Protein AF-V5RHJ4-F1 (afdb_monomer)

Organism: NCBI:txid1276258

pLDDT: mean 74.11, std 14.22, range [41.06, 95.06]

Structure (mmCIF, N/CA/C/O backbone):
data_AF-V5RHJ4-F1
#
_entry.id   AF-V5RHJ4-F1
#
loop_
_atom_site.group_PDB
_atom_site.id
_atom_site.type_symbol
_atom_site.label_atom_id
_atom_site.label_alt_id
_atom_site.label_comp_id
_atom_site.label_asym_id
_atom_site.label_entity_id
_atom_site.label_seq_id
_atom_site.pdbx_PDB_ins_code
_atom_site.Cartn_x
_atom_site.Cartn_y
_atom_site.Cartn_z
_atom_site.occupancy
_atom_site.B_iso_or_equiv
_atom_site.auth_seq_id
_atom_site.auth_comp_id
_atom_site.auth_asym_id
_atom_site.auth_atom_id
_atom_site.pdbx_PDB_model_num
ATOM 1 N N . MET A 1 1 ? 16.421 36.960 1.476 1.00 42.28 1 MET A N 1
ATOM 2 C CA . MET A 1 1 ? 15.163 36.318 1.037 1.00 42.28 1 MET A CA 1
ATOM 3 C C . MET A 1 1 ? 15.357 34.844 1.332 1.00 42.28 1 MET A C 1
ATOM 5 O O . MET A 1 1 ? 16.039 34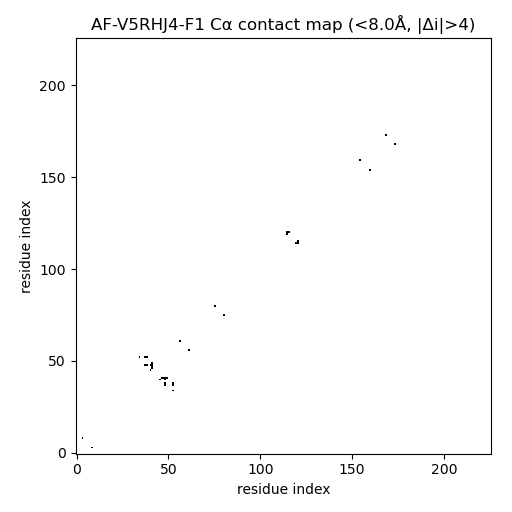.163 0.577 1.00 42.28 1 MET A O 1
ATOM 9 N N . ASP A 1 2 ? 14.941 34.419 2.523 1.00 46.50 2 ASP A N 1
ATOM 10 C CA . ASP A 1 2 ? 15.428 33.175 3.124 1.00 46.50 2 ASP A CA 1
ATOM 11 C C . ASP A 1 2 ? 14.793 31.948 2.467 1.00 46.50 2 ASP A C 1
ATOM 13 O O . ASP A 1 2 ? 13.572 31.773 2.456 1.00 46.50 2 ASP A O 1
ATOM 17 N N . MET A 1 3 ? 15.640 31.086 1.897 1.00 56.06 3 MET A N 1
ATOM 18 C CA . MET A 1 3 ? 15.247 29.771 1.396 1.00 56.06 3 MET A CA 1
ATOM 19 C C . MET A 1 3 ? 14.988 28.843 2.585 1.00 56.06 3 MET A C 1
ATOM 21 O O . MET A 1 3 ? 15.868 28.111 3.029 1.00 56.06 3 MET A O 1
ATOM 25 N N . ILE A 1 4 ? 13.757 28.860 3.094 1.00 60.47 4 ILE A N 1
ATOM 26 C CA . ILE A 1 4 ? 13.290 27.875 4.075 1.00 60.47 4 ILE A CA 1
ATOM 27 C C . ILE A 1 4 ? 13.389 26.483 3.435 1.00 60.47 4 ILE A C 1
ATOM 29 O O . ILE A 1 4 ? 12.747 26.205 2.413 1.00 60.47 4 ILE A O 1
ATOM 33 N N . SER A 1 5 ? 14.202 25.610 4.036 1.00 70.12 5 SER A N 1
ATOM 34 C CA . SER A 1 5 ? 14.388 24.226 3.596 1.00 70.12 5 SER A CA 1
ATOM 35 C C . SER A 1 5 ? 13.051 23.477 3.616 1.00 70.12 5 SER A C 1
ATOM 37 O O . SER A 1 5 ? 12.225 23.672 4.509 1.00 70.12 5 SER A O 1
ATOM 39 N N . ARG A 1 6 ? 12.823 22.578 2.647 1.00 62.62 6 ARG A N 1
ATOM 40 C CA . ARG A 1 6 ? 11.584 21.772 2.547 1.00 62.62 6 ARG A CA 1
ATOM 41 C C . ARG A 1 6 ? 11.245 21.049 3.859 1.00 62.62 6 ARG A C 1
ATOM 43 O O . ARG A 1 6 ? 10.074 20.879 4.179 1.00 62.62 6 ARG A O 1
ATOM 50 N N . MET A 1 7 ? 12.267 20.670 4.627 1.00 67.69 7 MET A N 1
ATOM 51 C CA . MET A 1 7 ? 12.118 20.022 5.930 1.00 67.69 7 MET A CA 1
ATOM 52 C C . MET A 1 7 ? 11.510 20.953 6.988 1.00 67.69 7 MET A C 1
ATOM 54 O O . MET A 1 7 ? 10.656 20.539 7.764 1.00 67.69 7 MET A O 1
ATOM 58 N N . GLU A 1 8 ? 11.915 22.218 6.995 1.00 70.00 8 GLU A N 1
ATOM 59 C CA . GLU A 1 8 ? 11.470 23.215 7.967 1.00 70.00 8 GLU A CA 1
ATOM 60 C C . GLU A 1 8 ? 10.042 23.689 7.669 1.00 70.00 8 GLU A C 1
ATOM 62 O O . GLU A 1 8 ? 9.224 23.806 8.580 1.00 70.00 8 GLU A O 1
ATOM 67 N N . ARG A 1 9 ? 9.689 23.808 6.381 1.00 68.12 9 ARG A N 1
ATOM 68 C C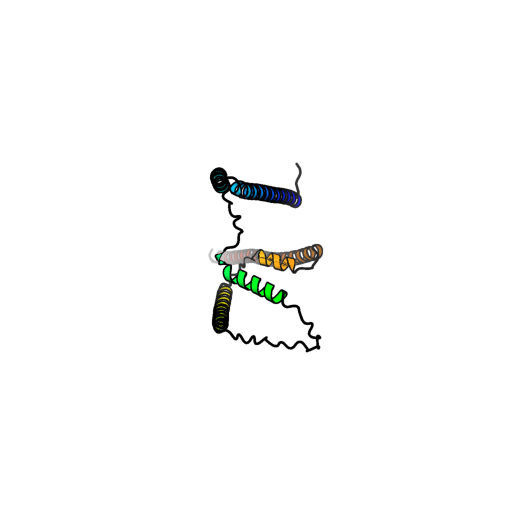A . ARG A 1 9 ? 8.304 24.044 5.944 1.00 68.12 9 ARG A CA 1
ATOM 69 C C . ARG A 1 9 ? 7.372 22.894 6.342 1.00 68.12 9 ARG A C 1
ATOM 71 O O . ARG A 1 9 ? 6.286 23.136 6.856 1.00 68.12 9 ARG A O 1
ATOM 78 N N . ASN A 1 10 ? 7.802 21.645 6.154 1.00 71.62 10 ASN A N 1
ATOM 79 C CA . ASN A 1 10 ? 6.995 20.484 6.537 1.00 71.62 10 ASN A CA 1
ATOM 80 C C . ASN A 1 10 ? 6.854 20.356 8.058 1.00 71.62 10 ASN A C 1
ATOM 82 O O . ASN A 1 10 ? 5.782 19.999 8.538 1.00 71.62 10 ASN A O 1
ATOM 86 N N . LYS A 1 11 ? 7.899 20.692 8.823 1.00 81.31 11 LYS A N 1
ATOM 87 C CA . LYS A 1 11 ? 7.836 20.731 10.288 1.00 81.31 11 LYS A CA 1
ATOM 88 C C . LYS A 1 11 ? 6.799 21.747 10.779 1.00 81.31 11 LYS A C 1
ATOM 90 O O . LYS A 1 11 ? 5.967 21.399 11.605 1.00 81.31 11 LYS A O 1
ATOM 95 N N . GLN A 1 12 ? 6.787 22.955 10.210 1.00 77.31 12 GLN A N 1
ATOM 96 C CA . GLN A 1 12 ? 5.790 23.980 10.544 1.00 77.31 12 GLN A CA 1
ATOM 97 C C . GLN A 1 12 ? 4.356 23.521 10.244 1.00 77.31 12 GLN A C 1
ATOM 99 O O . GLN A 1 12 ? 3.464 23.753 11.056 1.00 77.31 12 GLN A O 1
ATOM 104 N N . ILE A 1 13 ? 4.139 22.827 9.122 1.00 77.00 13 ILE A N 1
ATOM 105 C CA . ILE A 1 13 ? 2.825 22.268 8.769 1.00 77.00 13 ILE A CA 1
ATOM 106 C C . ILE A 1 13 ? 2.412 21.176 9.766 1.00 77.00 13 ILE A C 1
ATOM 108 O O . ILE A 1 13 ? 1.286 21.190 10.253 1.00 77.00 13 ILE A O 1
ATOM 112 N N . HIS A 1 14 ? 3.313 20.259 10.128 1.00 75.50 14 HIS A N 1
ATOM 113 C CA . HIS A 1 14 ? 3.021 19.231 11.132 1.00 75.50 14 HIS A CA 1
ATOM 114 C C . HIS A 1 14 ? 2.703 19.826 12.507 1.00 75.50 14 HIS A C 1
ATOM 116 O O . HIS A 1 14 ? 1.764 19.378 13.163 1.00 75.50 14 HIS A O 1
ATOM 122 N N . ASP A 1 15 ? 3.432 20.859 12.926 1.00 82.56 15 ASP A N 1
ATOM 123 C CA . ASP A 1 15 ? 3.177 21.544 14.193 1.00 82.56 15 ASP A CA 1
ATOM 124 C C . ASP A 1 15 ? 1.826 22.281 14.179 1.00 82.56 15 ASP A C 1
ATOM 126 O O . ASP A 1 15 ? 1.128 22.300 15.193 1.00 82.56 15 ASP A O 1
ATOM 130 N N . GLN A 1 16 ? 1.421 22.852 13.038 1.00 82.31 16 GLN A N 1
ATOM 131 C CA . GLN A 1 16 ? 0.095 23.458 12.862 1.00 82.31 16 GLN A CA 1
ATOM 132 C C . GLN A 1 16 ? -1.023 22.410 12.927 1.00 82.31 16 GLN A C 1
ATOM 134 O O . GLN A 1 16 ? -1.968 22.585 13.693 1.00 82.31 16 GLN A O 1
ATOM 139 N N . VAL A 1 17 ? -0.877 21.293 12.211 1.00 77.81 17 VAL A N 1
ATOM 140 C CA . VAL A 1 17 ? -1.855 20.192 12.214 1.00 77.81 17 VAL A CA 1
ATOM 141 C C . VAL A 1 17 ? -1.991 19.577 13.608 1.00 77.81 17 VAL A C 1
ATOM 143 O O . VAL A 1 17 ? -3.100 19.344 14.077 1.00 77.81 17 VAL A O 1
ATOM 146 N N . ASN A 1 18 ? -0.884 19.362 14.322 1.00 75.94 18 ASN A N 1
ATOM 147 C CA . ASN A 1 18 ? -0.925 18.822 15.682 1.00 75.94 18 ASN A CA 1
ATOM 148 C C . ASN A 1 18 ? -1.632 19.770 16.661 1.00 75.94 18 ASN A C 1
ATOM 150 O O . ASN A 1 18 ? -2.379 19.311 17.526 1.00 75.94 18 ASN A O 1
ATOM 154 N N . LYS A 1 19 ? -1.433 21.088 16.518 1.00 86.69 19 LYS A N 1
ATOM 155 C CA . LYS A 1 19 ? -2.164 22.093 17.304 1.00 86.69 19 LYS A CA 1
ATOM 156 C C . LYS A 1 19 ? -3.657 22.080 16.989 1.00 86.69 19 LYS A C 1
ATOM 158 O O . LYS A 1 19 ? -4.461 22.156 17.912 1.00 86.69 19 LYS A O 1
ATOM 163 N N . GLU A 1 20 ? -4.026 21.939 15.721 1.00 74.75 20 GLU A N 1
ATOM 164 C CA . GLU A 1 20 ? -5.423 21.849 15.294 1.00 74.75 20 GLU A CA 1
ATOM 165 C C . GLU A 1 20 ? -6.103 20.577 15.825 1.00 74.75 20 GLU A C 1
ATOM 167 O O . GLU A 1 20 ? -7.206 20.640 16.364 1.00 74.75 20 GLU A O 1
ATOM 172 N N . ILE A 1 21 ? -5.414 19.431 15.785 1.00 70.19 21 ILE A N 1
ATOM 173 C CA . ILE A 1 21 ? -5.896 18.174 16.377 1.00 70.19 21 ILE A CA 1
ATOM 174 C C . ILE A 1 21 ? -6.099 18.330 17.888 1.00 70.19 21 ILE A C 1
ATOM 176 O O . ILE A 1 21 ? -7.154 17.964 18.404 1.00 70.19 21 ILE A O 1
ATOM 180 N N . ALA A 1 22 ? -5.121 18.896 18.601 1.00 76.88 22 ALA A N 1
ATOM 181 C CA . ALA A 1 22 ? -5.226 19.115 20.042 1.00 76.88 22 ALA A CA 1
ATOM 182 C C . ALA A 1 22 ? -6.398 20.049 20.397 1.00 76.88 22 ALA A C 1
ATOM 184 O O . ALA A 1 22 ? -7.155 19.764 21.325 1.00 76.88 22 ALA A O 1
ATOM 185 N N . TYR A 1 23 ? -6.588 21.117 19.621 1.00 81.62 23 TYR A N 1
ATOM 186 C CA . TYR A 1 23 ? -7.698 22.053 19.786 1.00 81.62 23 TYR A CA 1
ATOM 187 C C . TYR A 1 23 ? -9.061 21.386 19.545 1.00 81.62 23 TYR A C 1
ATOM 189 O O . TYR A 1 23 ? -9.979 21.531 20.352 1.00 81.62 23 TYR A O 1
ATOM 197 N N . ASN A 1 24 ? -9.179 20.569 18.496 1.00 77.25 24 ASN A N 1
ATOM 198 C CA . ASN A 1 24 ? -10.404 19.825 18.197 1.00 77.25 24 ASN A CA 1
ATOM 199 C C . ASN A 1 24 ? -10.741 18.789 19.283 1.00 77.25 24 ASN A C 1
ATOM 201 O O . ASN A 1 24 ? -11.909 18.639 19.651 1.00 77.25 24 ASN A O 1
ATOM 205 N N . ILE A 1 25 ? -9.730 18.115 19.845 1.00 76.38 25 ILE A N 1
ATOM 206 C CA . ILE A 1 25 ? -9.905 17.200 20.984 1.00 76.38 25 ILE A CA 1
ATOM 207 C C . ILE A 1 25 ? -10.405 17.962 22.216 1.00 76.38 25 ILE A C 1
ATOM 209 O O . ILE A 1 25 ? -11.322 17.495 22.894 1.00 76.38 25 ILE A O 1
ATOM 213 N N . GLN A 1 26 ? -9.845 19.141 22.501 1.00 78.19 26 GLN A N 1
ATOM 214 C CA . GLN A 1 26 ? -10.283 19.964 23.626 1.00 78.19 26 GLN A CA 1
ATOM 215 C C . GLN A 1 26 ? -11.747 20.399 23.468 1.00 78.19 26 GLN A C 1
ATOM 217 O O . GLN A 1 26 ? -12.539 20.187 24.384 1.00 78.19 26 GLN A O 1
ATOM 222 N N . ILE A 1 27 ? -12.133 20.904 22.292 1.00 80.94 27 ILE A N 1
ATOM 223 C CA . ILE A 1 27 ? -13.524 21.278 21.994 1.00 80.94 27 ILE A CA 1
ATOM 224 C C . ILE A 1 27 ? -14.465 20.084 22.176 1.00 80.94 27 ILE A C 1
ATOM 226 O O . ILE A 1 27 ? -15.559 20.225 22.723 1.00 80.94 27 ILE A O 1
ATOM 230 N N . HIS A 1 28 ? -14.068 18.900 21.709 1.00 76.69 28 HIS A N 1
ATOM 231 C CA . HIS A 1 28 ? -14.874 17.693 21.862 1.00 76.69 28 HIS A CA 1
ATOM 232 C C . HIS A 1 28 ? -15.065 17.318 23.340 1.00 76.69 28 HIS A C 1
ATOM 234 O O . HIS A 1 28 ? -16.178 17.006 23.766 1.00 76.69 28 HIS A O 1
ATOM 240 N N . ASN A 1 29 ? -14.001 17.392 24.140 1.00 73.62 29 ASN A N 1
ATOM 241 C CA . ASN A 1 29 ? -14.069 17.120 25.573 1.00 73.62 29 ASN A CA 1
ATOM 242 C C . ASN A 1 29 ? -14.952 18.138 26.306 1.00 73.62 29 ASN A C 1
ATOM 244 O O . ASN A 1 29 ? -15.781 17.739 27.119 1.00 73.62 29 ASN A O 1
ATOM 248 N N . GLU A 1 30 ? -14.843 19.426 25.981 1.00 77.25 30 GLU A N 1
ATOM 249 C CA . GLU A 1 30 ? -15.704 20.475 26.540 1.00 77.25 30 GLU A CA 1
ATOM 250 C C . GLU A 1 30 ? -17.181 20.231 26.197 1.00 77.25 30 GLU A C 1
ATOM 252 O O . GLU A 1 30 ? -18.034 20.265 27.083 1.00 77.25 30 GLU A O 1
ATOM 257 N N . LYS A 1 31 ? -17.490 19.879 24.942 1.00 77.75 31 LYS A N 1
ATOM 258 C CA . LYS A 1 31 ? -18.852 19.506 24.519 1.00 77.75 31 LYS A CA 1
ATOM 259 C C . LYS A 1 31 ? -19.384 18.293 25.284 1.00 77.75 31 LYS A C 1
ATOM 261 O O . LYS A 1 31 ? -20.532 18.306 25.721 1.00 77.75 31 LYS A O 1
ATOM 266 N N . SER A 1 32 ? -18.550 17.272 25.481 1.00 73.06 32 SER A N 1
ATOM 267 C CA . SER A 1 32 ? -18.901 16.069 26.244 1.00 73.06 32 SER A CA 1
ATOM 268 C C . SER A 1 32 ? -19.200 16.389 27.713 1.00 73.06 32 SER A C 1
ATOM 270 O O . SER A 1 32 ? -20.215 15.949 28.253 1.00 73.06 32 SER A O 1
ATOM 272 N N . ILE A 1 33 ? -18.380 17.236 28.347 1.00 78.56 33 ILE A N 1
ATOM 273 C CA . ILE A 1 33 ? -18.599 17.702 29.724 1.00 78.56 33 ILE A CA 1
ATOM 274 C C . ILE A 1 33 ? -19.917 18.479 29.829 1.00 78.56 33 ILE A C 1
ATOM 276 O O . ILE A 1 33 ? -20.688 18.256 30.764 1.00 78.56 33 ILE A O 1
ATOM 280 N N . ILE A 1 34 ? -20.201 19.361 28.868 1.00 75.50 34 ILE A N 1
ATOM 281 C CA . ILE A 1 34 ? -21.445 20.138 28.821 1.00 75.50 34 ILE A CA 1
ATOM 282 C C . ILE A 1 34 ? -22.658 19.210 28.673 1.00 75.50 34 ILE A C 1
ATOM 284 O O . ILE A 1 34 ? -23.601 19.323 29.455 1.00 75.50 34 ILE A O 1
ATOM 288 N N . SER A 1 35 ? -22.609 18.244 27.750 1.00 74.75 35 SER A N 1
ATOM 289 C CA . SER A 1 35 ? -23.663 17.238 27.564 1.00 74.75 35 SER A CA 1
ATOM 290 C C . SER A 1 35 ? -23.911 16.433 28.841 1.00 74.75 35 SER A C 1
ATOM 292 O O . SER A 1 35 ? -25.042 16.351 29.315 1.00 74.75 35 SER A O 1
ATOM 294 N N . ALA A 1 36 ? -22.852 15.908 29.464 1.00 72.56 36 ALA A N 1
ATOM 295 C CA . ALA A 1 36 ? -22.952 15.146 30.709 1.00 72.56 36 ALA A CA 1
ATOM 296 C C . ALA A 1 36 ? -23.504 15.991 31.871 1.00 72.56 36 ALA A C 1
ATOM 298 O O . ALA A 1 36 ? -24.209 15.486 32.747 1.00 72.56 36 ALA A O 1
ATOM 299 N N . THR A 1 37 ? -23.201 17.290 31.891 1.00 76.62 37 THR A N 1
ATOM 300 C CA . THR A 1 37 ? -23.734 18.219 32.894 1.00 76.62 37 THR A CA 1
ATOM 301 C C . THR A 1 37 ? -25.220 18.483 32.660 1.00 76.62 37 THR A C 1
ATOM 303 O O . THR A 1 37 ? -26.001 18.429 33.608 1.00 76.62 37 THR A O 1
ATOM 306 N N . PHE A 1 38 ? -25.644 18.688 31.410 1.00 74.00 38 PHE A N 1
ATOM 307 C CA . PHE A 1 38 ? -27.060 18.842 31.074 1.00 74.00 38 PHE A CA 1
ATOM 308 C C . PHE A 1 38 ? -27.873 17.570 31.327 1.00 74.00 38 PHE A C 1
ATOM 310 O O . PHE A 1 38 ? -29.002 17.669 31.798 1.00 74.00 38 PHE A O 1
ATOM 317 N N . GLU A 1 39 ? -27.311 16.382 31.106 1.00 73.12 39 GLU A N 1
ATOM 318 C CA . GLU A 1 39 ? -27.962 15.119 31.474 1.00 73.12 39 GLU A CA 1
ATOM 319 C C . GLU A 1 39 ? -28.170 14.983 32.986 1.00 73.12 39 GLU A C 1
ATOM 321 O O . GLU A 1 39 ? -29.233 14.542 33.422 1.00 73.12 39 GLU A O 1
ATOM 326 N N . LYS A 1 40 ? -27.195 15.409 33.800 1.00 77.06 40 LYS A N 1
ATOM 327 C CA . LYS A 1 40 ? -27.350 15.454 35.262 1.00 77.06 40 LYS A CA 1
ATOM 328 C C . LYS A 1 40 ? -28.412 16.469 35.688 1.00 77.06 40 LYS A C 1
ATOM 330 O O . LYS A 1 40 ? -29.239 16.163 36.538 1.00 77.06 40 LYS A O 1
ATOM 335 N N . LEU A 1 41 ? -28.436 17.653 35.076 1.00 72.25 41 LEU A N 1
ATOM 336 C CA . LEU A 1 41 ? -29.431 18.693 35.371 1.00 72.25 41 LEU A CA 1
ATOM 337 C C . LEU A 1 41 ? -30.845 18.312 34.902 1.00 72.25 41 LEU A C 1
ATOM 339 O O . LEU A 1 41 ? -31.827 18.653 35.556 1.00 72.25 41 LEU A O 1
ATOM 343 N N . LYS A 1 42 ? -30.958 17.521 33.831 1.00 71.38 42 LYS A N 1
ATOM 344 C CA . LYS A 1 42 ? -32.217 16.929 33.359 1.00 71.38 42 LYS A CA 1
ATOM 345 C C . LYS A 1 42 ? -32.857 15.995 34.388 1.00 71.38 42 LYS A C 1
ATOM 347 O O . LYS A 1 42 ? -34.074 15.863 34.385 1.00 71.38 42 LYS A O 1
ATOM 352 N N . GLN A 1 43 ? -32.079 15.365 35.273 1.00 74.38 43 GLN A N 1
ATOM 353 C CA . GLN A 1 43 ? -32.636 14.560 36.371 1.00 74.38 43 GLN A CA 1
ATOM 354 C C . GLN A 1 43 ? -33.332 15.416 37.441 1.00 74.38 43 GLN A C 1
ATOM 356 O O . GLN A 1 43 ? -34.154 14.894 38.186 1.00 74.38 43 GLN A O 1
ATOM 361 N N . ILE A 1 44 ? -33.014 16.713 37.509 1.00 74.44 44 ILE A N 1
ATOM 362 C CA . ILE A 1 44 ? -33.582 17.661 38.474 1.00 74.44 44 ILE A CA 1
ATOM 363 C C . ILE A 1 44 ? -34.813 18.357 37.875 1.00 74.44 44 ILE A C 1
ATOM 365 O O . ILE A 1 44 ? -35.857 18.398 38.518 1.00 74.44 44 ILE A O 1
ATOM 369 N N . ASP A 1 45 ? -34.712 18.859 36.637 1.00 73.94 45 ASP A N 1
ATOM 370 C CA . ASP A 1 45 ? -35.831 19.475 35.908 1.00 73.94 45 ASP A CA 1
ATOM 371 C C . ASP A 1 45 ? -35.874 18.992 34.449 1.00 73.94 45 ASP A C 1
ATOM 373 O O . ASP A 1 45 ? -35.167 19.471 33.556 1.00 73.94 45 ASP A O 1
ATOM 377 N N . VAL A 1 46 ? -36.728 17.999 34.210 1.00 74.81 46 VAL A N 1
ATOM 378 C CA . VAL A 1 46 ? -36.798 17.286 32.932 1.00 74.81 46 VAL A CA 1
ATOM 379 C C . VAL A 1 46 ? -37.266 18.192 31.795 1.00 74.81 46 VAL A C 1
ATOM 381 O O . VAL A 1 46 ? -36.758 18.074 30.682 1.00 74.81 46 VAL A O 1
ATOM 384 N N . ASN A 1 47 ? -38.230 19.081 32.038 1.00 77.69 47 ASN A N 1
ATOM 385 C CA . ASN A 1 47 ? -38.890 19.819 30.960 1.00 77.69 47 ASN A CA 1
ATOM 386 C C . ASN A 1 47 ? -38.038 20.994 30.480 1.00 77.69 47 ASN A C 1
ATOM 388 O O . ASN A 1 47 ? -37.914 21.200 29.274 1.00 77.69 47 ASN A O 1
ATOM 392 N N . TYR A 1 48 ? -37.390 21.708 31.403 1.00 77.44 48 TYR A N 1
ATOM 393 C CA . TYR A 1 48 ? -36.543 22.849 31.062 1.00 77.44 48 TYR A CA 1
ATOM 394 C C . TYR A 1 48 ? -35.237 22.424 30.370 1.00 77.44 48 TYR A C 1
ATOM 396 O O . TYR A 1 48 ? -34.851 22.985 29.341 1.00 77.44 48 TYR A O 1
ATOM 404 N N . PHE A 1 49 ? -34.554 21.398 30.892 1.00 75.94 49 PHE A N 1
ATOM 405 C CA . PHE A 1 49 ? -33.246 20.995 30.365 1.00 75.94 49 PHE A CA 1
ATOM 406 C C . PHE A 1 49 ? -33.326 20.102 29.129 1.00 75.94 49 PHE A C 1
ATOM 408 O O . PHE A 1 49 ? -32.383 20.096 28.341 1.00 75.94 49 PHE A O 1
ATOM 415 N N . LYS A 1 50 ? -34.441 19.399 28.899 1.00 77.62 50 LYS A N 1
ATOM 416 C CA . LYS A 1 50 ? -34.634 18.619 27.668 1.00 77.62 50 LYS A CA 1
ATOM 417 C C . LYS A 1 50 ? -34.667 19.512 26.427 1.00 77.62 50 LYS A C 1
ATOM 419 O O . LYS A 1 50 ? -34.015 19.184 25.445 1.00 77.62 50 LYS A O 1
ATOM 424 N N . GLU A 1 51 ? -35.351 20.654 26.482 1.00 80.19 51 GLU A N 1
ATOM 425 C CA . GLU A 1 51 ? -35.401 21.591 25.350 1.00 80.19 51 GLU A CA 1
ATOM 426 C C . GLU A 1 51 ? -34.018 22.194 25.051 1.00 80.19 51 GLU A C 1
ATOM 428 O O . GLU A 1 51 ? -33.603 22.298 23.896 1.00 80.19 51 GLU A O 1
ATOM 433 N N . LYS A 1 52 ? -33.261 22.548 26.098 1.00 78.94 52 LYS A N 1
ATOM 434 C CA . LYS A 1 52 ? -31.899 23.086 25.953 1.00 78.94 52 LYS A CA 1
ATOM 435 C C . LYS A 1 52 ? -30.907 22.040 25.450 1.00 78.94 52 LYS A C 1
ATOM 437 O O . LYS A 1 52 ? -30.057 22.388 24.631 1.00 78.94 52 LYS A O 1
ATOM 442 N N . LEU A 1 53 ? -31.044 20.789 25.889 1.00 74.94 53 LEU A N 1
ATOM 443 C CA . LEU A 1 53 ? -30.249 19.666 25.400 1.00 74.94 53 LEU A CA 1
ATOM 444 C C . LEU A 1 53 ? -30.551 19.393 23.922 1.00 74.94 53 LEU A C 1
ATOM 446 O O . LEU A 1 53 ? -29.623 19.345 23.129 1.00 74.94 53 LEU A O 1
ATOM 450 N N . ASP A 1 54 ? -31.822 19.356 23.515 1.00 76.88 54 ASP A N 1
ATOM 451 C CA . ASP A 1 54 ? -32.196 19.141 22.110 1.00 76.88 54 ASP A CA 1
ATOM 452 C C . ASP A 1 54 ? -31.680 20.265 21.188 1.00 76.88 54 ASP A C 1
ATOM 454 O O . ASP A 1 54 ? -31.264 20.007 20.057 1.00 76.88 54 ASP A O 1
ATOM 458 N N . ILE A 1 55 ? -31.683 21.524 21.646 1.00 80.94 55 ILE A N 1
ATOM 459 C CA . ILE A 1 55 ? -31.096 22.652 20.899 1.00 80.94 55 ILE A CA 1
ATOM 460 C C . ILE A 1 55 ? -29.569 22.522 20.828 1.00 80.94 55 ILE A C 1
ATOM 462 O O . ILE A 1 55 ? -28.979 22.769 19.772 1.00 80.94 55 ILE A O 1
ATOM 466 N N . PHE A 1 56 ? -28.926 22.139 21.933 1.00 76.38 56 PHE A N 1
ATOM 467 C CA . PHE A 1 56 ? -27.484 21.921 21.991 1.00 76.38 56 PHE A CA 1
ATOM 468 C C . PHE A 1 56 ? -27.059 20.773 21.066 1.00 76.38 56 PHE A C 1
ATOM 470 O O . PHE A 1 56 ? -26.157 20.974 20.256 1.00 76.38 56 PHE A O 1
ATOM 477 N N . ASP A 1 57 ? -27.760 19.644 21.101 1.00 71.19 57 ASP A N 1
ATOM 478 C CA . ASP A 1 57 ? -27.504 18.458 20.282 1.00 71.19 57 ASP A CA 1
ATOM 479 C C . ASP A 1 57 ? -27.789 18.702 18.800 1.00 71.19 57 ASP A C 1
ATOM 481 O O . ASP A 1 57 ? -27.070 18.192 17.948 1.00 71.19 57 ASP A O 1
ATOM 485 N N . LYS A 1 58 ? -28.796 19.518 18.456 1.00 76.06 58 LYS A N 1
ATOM 486 C CA . LYS A 1 58 ? -29.049 19.922 17.062 1.00 76.06 58 LYS A CA 1
ATOM 487 C C . LYS A 1 58 ? -27.973 20.861 16.526 1.00 76.06 58 LYS A C 1
ATOM 489 O O . LYS A 1 58 ? -27.548 20.706 15.386 1.00 76.06 58 LYS A O 1
ATOM 494 N N . LYS A 1 59 ? -27.534 21.834 17.329 1.00 73.69 59 LYS A N 1
ATOM 495 C CA . LYS A 1 59 ? -26.510 22.816 16.932 1.00 73.69 59 LYS A CA 1
ATOM 496 C C . LYS A 1 59 ? -25.111 22.205 16.869 1.00 73.69 59 LYS A C 1
ATOM 498 O O . LYS A 1 59 ? -24.295 22.625 16.056 1.00 73.69 59 LYS A O 1
ATOM 503 N N . HIS A 1 60 ? -24.843 21.232 17.731 1.00 65.38 60 HIS A N 1
ATOM 504 C CA . HIS A 1 60 ? -23.574 20.521 17.808 1.00 65.38 60 HIS A CA 1
ATOM 505 C C . HIS A 1 60 ? -23.723 19.083 17.348 1.00 65.38 60 HIS A C 1
ATOM 507 O O . HIS A 1 60 ? -22.947 18.255 17.828 1.00 65.38 60 HIS A O 1
ATOM 513 N N . GLN A 1 61 ? -24.693 18.808 16.452 1.00 57.66 61 GLN A N 1
ATOM 514 C CA . GLN A 1 61 ? -24.852 17.508 15.807 1.00 57.66 61 GLN A CA 1
ATOM 515 C C . GLN A 1 61 ? -23.459 17.075 15.438 1.00 57.66 61 GLN A C 1
ATOM 517 O O . GLN A 1 61 ? -22.796 17.735 14.640 1.00 57.66 61 GLN A O 1
ATOM 522 N N . ILE A 1 62 ? -23.004 16.063 16.170 1.00 52.88 62 ILE A N 1
ATOM 523 C CA . ILE A 1 62 ? -21.674 15.515 16.079 1.00 52.88 62 ILE A CA 1
ATOM 524 C C . ILE A 1 62 ? -21.542 15.230 14.593 1.00 52.88 62 ILE A C 1
ATOM 526 O O . ILE A 1 62 ? -22.187 14.305 14.093 1.00 52.88 62 ILE A O 1
ATOM 530 N N . GLU A 1 63 ? -20.792 16.068 13.868 1.00 46.97 63 GLU A N 1
ATOM 531 C CA . GLU A 1 63 ? -20.145 15.624 12.652 1.00 46.97 63 GLU A CA 1
ATOM 532 C C . GLU A 1 63 ? -19.405 14.411 13.153 1.00 46.97 63 GLU A C 1
ATOM 534 O O . GLU A 1 63 ? -18.406 14.533 13.867 1.00 46.97 63 GLU A O 1
ATOM 539 N N . LYS A 1 64 ? -20.017 13.241 12.947 1.00 51.06 64 LYS A N 1
ATOM 540 C CA . LYS A 1 64 ? -19.377 11.988 13.258 1.00 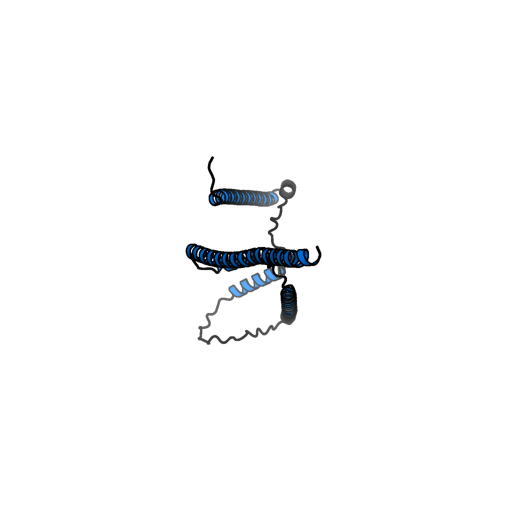51.06 64 LYS A CA 1
ATOM 541 C C . LYS A 1 64 ? -18.055 12.149 12.544 1.00 51.06 64 LYS A C 1
ATOM 543 O O . LYS A 1 64 ? -18.093 12.340 11.321 1.00 51.06 64 LYS A O 1
ATOM 548 N N . PRO A 1 65 ? -16.915 12.166 13.258 1.00 49.09 65 PRO A N 1
ATOM 549 C CA . PRO A 1 65 ? -15.666 12.012 12.554 1.00 49.09 65 PRO A CA 1
ATOM 550 C C . PRO A 1 65 ? -15.924 10.806 11.660 1.00 49.09 65 PRO A C 1
ATOM 552 O O . PRO A 1 65 ? -16.467 9.801 12.137 1.00 49.09 65 PRO A O 1
ATOM 555 N N . TYR A 1 66 ? -15.683 10.942 10.358 1.00 45.12 66 TYR A N 1
ATOM 556 C CA . TYR A 1 66 ? -15.927 9.914 9.341 1.00 45.12 66 TYR A CA 1
ATOM 557 C C . TYR A 1 66 ? -15.024 8.665 9.564 1.00 45.12 66 TYR A C 1
ATOM 559 O O . TYR A 1 66 ? -14.582 8.009 8.630 1.00 45.12 66 TYR A O 1
ATOM 567 N N . LEU A 1 67 ? -14.719 8.361 10.828 1.00 43.31 67 LEU A N 1
ATOM 568 C CA . LEU A 1 67 ? -13.807 7.403 11.415 1.00 43.31 67 LEU A CA 1
ATOM 569 C C . LEU A 1 67 ? -14.469 6.562 12.523 1.00 43.31 67 LEU A C 1
ATOM 571 O O . LEU A 1 67 ? -13.825 5.659 13.056 1.00 43.31 67 LEU A O 1
ATOM 575 N N . ASP A 1 68 ? -15.737 6.808 12.874 1.00 45.25 68 ASP A N 1
ATOM 576 C CA . ASP A 1 68 ? -16.513 5.824 13.629 1.00 45.25 68 ASP A CA 1
ATOM 577 C C . ASP A 1 68 ? -16.962 4.724 12.671 1.00 45.25 68 ASP A C 1
ATOM 579 O O . ASP A 1 68 ? -18.020 4.792 12.049 1.00 45.25 68 ASP A O 1
ATOM 583 N N . LYS A 1 69 ? -16.074 3.733 12.546 1.00 47.34 69 LYS A N 1
ATOM 584 C CA . LYS A 1 69 ? -16.368 2.307 12.372 1.00 47.34 69 LYS A CA 1
ATOM 585 C C . LYS A 1 69 ? -17.774 2.054 11.845 1.00 47.34 69 LYS A C 1
ATOM 587 O O . LYS A 1 69 ? -18.732 2.014 12.619 1.00 47.34 69 LYS A O 1
ATOM 592 N N . ASP A 1 70 ? -17.860 1.820 10.542 1.00 43.00 70 ASP A N 1
ATOM 593 C CA . ASP A 1 70 ? -18.972 1.130 9.904 1.00 43.00 70 ASP A CA 1
ATOM 594 C C . ASP A 1 70 ? -19.553 0.074 10.857 1.00 43.00 70 ASP A C 1
ATOM 596 O O . ASP A 1 70 ? -18.953 -0.978 11.082 1.00 43.00 70 ASP A O 1
ATOM 600 N N . ARG A 1 71 ? -20.720 0.345 11.459 1.00 51.03 71 ARG A N 1
ATOM 601 C CA . ARG A 1 71 ? -21.416 -0.635 12.315 1.00 51.03 71 ARG A CA 1
ATOM 602 C C . ARG A 1 71 ? -21.779 -1.896 11.519 1.00 51.03 71 ARG A C 1
ATOM 604 O O . ARG A 1 71 ? -21.982 -2.947 12.113 1.00 51.03 71 ARG A O 1
ATOM 611 N N . SER A 1 72 ? -21.786 -1.795 10.190 1.00 54.75 72 SER A N 1
ATOM 612 C CA . SER A 1 72 ? -21.884 -2.895 9.226 1.00 54.75 72 SER A CA 1
ATOM 613 C C . SER A 1 72 ? -20.673 -3.843 9.233 1.00 54.75 72 SER A C 1
ATOM 615 O O . SER A 1 72 ? -20.802 -4.970 8.767 1.00 54.75 72 SER A O 1
ATOM 617 N N . THR A 1 73 ? -19.518 -3.438 9.781 1.00 52.06 73 THR A N 1
ATOM 618 C CA . THR A 1 73 ? -18.318 -4.291 9.933 1.00 52.06 73 THR A CA 1
ATOM 619 C C . THR A 1 73 ? -18.243 -5.017 11.275 1.00 52.06 73 THR A C 1
ATOM 621 O O . THR A 1 73 ? -17.353 -5.847 11.472 1.00 52.06 73 THR A O 1
ATOM 624 N N . SER A 1 74 ? -19.169 -4.755 12.209 1.00 56.72 74 SER A N 1
ATOM 625 C CA . SER A 1 74 ? -19.249 -5.545 13.438 1.00 56.72 74 SER A CA 1
ATOM 626 C C . SER A 1 74 ? -19.806 -6.923 13.097 1.00 56.72 74 SER A C 1
ATOM 628 O O . SER A 1 74 ? -21.014 -7.119 13.024 1.00 56.72 74 SER A O 1
ATOM 630 N N . LEU A 1 75 ? -18.904 -7.886 12.894 1.00 60.03 75 LEU A N 1
ATOM 631 C CA . LEU A 1 75 ? -19.219 -9.297 12.629 1.00 60.03 75 LEU A CA 1
ATOM 632 C C . LEU A 1 75 ? -20.066 -9.948 13.736 1.00 60.03 75 LEU A C 1
ATOM 634 O O . LEU A 1 75 ? -20.640 -11.012 13.527 1.00 60.03 75 LEU A O 1
ATOM 638 N N . ILE A 1 76 ? -20.118 -9.329 14.917 1.00 61.16 76 ILE A N 1
ATOM 639 C CA . ILE A 1 76 ? -20.782 -9.847 16.109 1.00 61.16 76 ILE A CA 1
ATOM 640 C C . ILE A 1 76 ? -21.849 -8.840 16.552 1.00 61.16 76 ILE A C 1
ATOM 642 O O . ILE A 1 76 ? -21.560 -7.647 16.696 1.00 61.16 76 ILE A O 1
ATOM 646 N N . SER A 1 77 ? -23.076 -9.319 16.772 1.00 75.06 77 SER A N 1
ATOM 647 C CA . SER A 1 77 ? -24.180 -8.527 17.325 1.00 75.06 77 SER A CA 1
ATOM 648 C C . SER A 1 77 ? -23.872 -8.079 18.758 1.00 75.06 77 SER A C 1
ATOM 650 O O . SER A 1 77 ? -23.303 -8.840 19.541 1.00 75.06 77 SER A O 1
ATOM 652 N N . GLU A 1 78 ? -24.262 -6.855 19.125 1.00 70.44 78 GLU A N 1
ATOM 653 C CA . GLU A 1 78 ? -23.990 -6.295 20.463 1.00 70.44 78 GLU A CA 1
ATOM 654 C C . GLU A 1 78 ? -24.579 -7.157 21.599 1.00 70.44 78 GLU A C 1
ATOM 656 O O . GLU A 1 78 ? -23.926 -7.320 22.629 1.00 70.44 78 GLU A O 1
ATOM 661 N N . ASP A 1 79 ? -25.719 -7.822 21.377 1.00 69.56 79 ASP A N 1
ATOM 662 C CA . ASP A 1 79 ? -26.308 -8.768 22.341 1.00 69.56 79 ASP A CA 1
ATOM 663 C C . ASP A 1 79 ? -25.371 -9.953 22.637 1.00 69.56 79 ASP A C 1
ATOM 665 O O . ASP A 1 79 ? -25.161 -10.337 23.786 1.00 69.56 79 ASP A O 1
ATOM 669 N N . LEU A 1 80 ? -24.715 -10.481 21.600 1.00 68.94 80 LEU A N 1
ATOM 670 C CA . LEU A 1 80 ? -23.817 -11.634 21.705 1.00 68.94 80 LEU A CA 1
ATOM 671 C C . LEU A 1 80 ? -22.478 -11.236 22.337 1.00 68.94 80 LEU A C 1
ATOM 673 O O . LEU A 1 80 ? -21.861 -11.994 23.077 1.00 68.94 80 LEU A O 1
ATOM 677 N N . LYS A 1 81 ? -22.043 -10.000 22.098 1.00 77.06 81 LYS A N 1
ATOM 678 C CA . LYS A 1 81 ? -20.870 -9.409 22.746 1.00 77.06 81 LYS A CA 1
ATOM 679 C C . LYS A 1 81 ? -21.099 -9.192 24.243 1.00 77.06 81 LYS A C 1
ATOM 681 O O . LYS A 1 81 ? -20.158 -9.333 25.024 1.00 77.06 81 LYS A O 1
ATOM 686 N N . TYR A 1 82 ? -22.324 -8.849 24.641 1.00 75.50 82 TYR A N 1
ATOM 687 C CA . TYR A 1 82 ? -22.709 -8.757 26.045 1.00 75.50 82 TYR A CA 1
ATOM 688 C C . TYR A 1 82 ? -22.723 -10.139 26.712 1.00 75.50 82 TYR A C 1
ATOM 690 O O . TYR A 1 82 ? -22.107 -10.293 27.767 1.00 75.50 82 TYR A O 1
ATOM 698 N N . GLU A 1 83 ? -23.322 -11.148 26.069 1.00 72.88 83 GLU A N 1
ATOM 699 C CA . GLU A 1 83 ? -23.309 -12.539 26.553 1.00 72.88 83 GLU A CA 1
ATOM 700 C C . GLU A 1 83 ? -21.881 -13.077 26.709 1.00 72.88 83 GLU A C 1
ATOM 702 O O . GLU A 1 83 ? -21.523 -13.530 27.790 1.00 72.88 83 GLU A O 1
ATOM 707 N N . ILE A 1 84 ? -21.010 -12.899 25.709 1.00 78.38 84 ILE A N 1
ATOM 708 C CA . ILE A 1 84 ? -19.603 -13.328 25.795 1.00 78.38 84 ILE A CA 1
ATOM 709 C C . ILE A 1 84 ? -18.877 -12.648 26.960 1.00 78.38 84 ILE A C 1
ATOM 711 O O . ILE A 1 84 ? -18.096 -13.284 27.664 1.00 78.38 84 ILE A O 1
ATOM 715 N N . ARG A 1 85 ? -19.102 -11.347 27.190 1.00 81.50 85 ARG A N 1
ATOM 716 C CA . ARG A 1 85 ? -18.473 -10.648 28.324 1.00 81.50 85 ARG A CA 1
ATOM 717 C C . ARG A 1 85 ? -18.963 -11.177 29.662 1.00 81.50 85 ARG A C 1
ATOM 719 O O . ARG A 1 85 ? -18.161 -11.261 30.590 1.00 81.50 85 ARG A O 1
ATOM 726 N N . LYS A 1 86 ? -20.252 -11.498 29.757 1.00 80.12 86 LYS A N 1
ATOM 727 C CA . LYS A 1 86 ? -20.844 -12.101 30.947 1.00 80.12 86 LYS A CA 1
ATOM 728 C C . LYS A 1 86 ? -20.251 -13.490 31.188 1.00 80.12 86 LYS A C 1
ATOM 730 O O . LYS A 1 86 ? -19.726 -13.724 32.267 1.00 80.12 86 LYS A O 1
ATOM 735 N N . ASP A 1 87 ? -20.191 -14.332 30.163 1.00 76.88 87 ASP A N 1
ATOM 736 C CA . ASP A 1 87 ? -19.616 -15.677 30.254 1.00 76.88 87 ASP A CA 1
ATOM 737 C C . ASP A 1 87 ? -18.121 -15.635 30.610 1.00 76.88 87 ASP A C 1
ATOM 739 O O . ASP A 1 87 ? -17.659 -16.384 31.467 1.00 76.88 87 ASP A O 1
ATOM 743 N N . MET A 1 88 ? -17.348 -14.707 30.031 1.00 77.06 88 MET A N 1
ATOM 744 C CA . MET A 1 88 ? -15.946 -14.491 30.413 1.00 77.06 88 MET A CA 1
ATOM 745 C C . MET A 1 88 ? -15.796 -14.042 31.867 1.00 77.06 88 MET A C 1
ATOM 747 O O . MET A 1 88 ? -14.808 -14.376 32.521 1.00 77.06 88 MET A O 1
ATOM 751 N N . HIS A 1 89 ? -16.725 -13.232 32.364 1.00 79.00 89 HIS A N 1
ATOM 752 C CA . HIS A 1 89 ? -16.722 -12.785 33.747 1.00 79.00 89 HIS A CA 1
ATOM 753 C C . HIS A 1 89 ? -17.077 -13.935 34.695 1.00 79.00 89 HIS A C 1
ATOM 755 O O . HIS A 1 89 ? -16.382 -14.128 35.691 1.00 79.00 89 HIS A O 1
ATOM 761 N N . ASP A 1 90 ? -18.065 -14.752 34.340 1.00 73.25 90 ASP A N 1
ATOM 762 C CA . ASP A 1 90 ? -18.473 -15.930 35.105 1.00 73.25 90 ASP A CA 1
ATOM 763 C C . ASP A 1 90 ? -17.349 -16.983 35.133 1.00 73.25 90 ASP A C 1
ATOM 765 O O . ASP A 1 90 ? -17.004 -17.495 36.198 1.00 73.25 90 ASP A O 1
ATOM 769 N N . LEU A 1 91 ? -16.662 -17.211 34.007 1.00 69.50 91 LEU A N 1
ATOM 770 C CA . LEU A 1 91 ? -15.471 -18.070 33.924 1.00 69.50 91 LEU A CA 1
ATOM 771 C C . LEU A 1 91 ? -14.304 -17.556 34.777 1.00 69.50 91 LEU A C 1
ATOM 773 O O . LEU A 1 91 ? -13.586 -18.351 35.376 1.00 69.50 91 LEU A O 1
ATOM 777 N N . LYS A 1 92 ? -14.118 -16.234 34.875 1.00 73.12 92 LYS A N 1
ATOM 778 C CA . LYS A 1 92 ? -13.095 -15.630 35.747 1.00 73.12 92 LYS A CA 1
ATOM 779 C C . LYS A 1 92 ? -13.418 -15.765 37.236 1.00 73.12 92 LYS A C 1
ATOM 781 O O . LYS A 1 92 ? -12.498 -15.739 38.052 1.00 73.12 92 LYS A O 1
ATOM 786 N N . GLN A 1 93 ? -14.694 -15.879 37.604 1.00 69.69 93 GLN A N 1
ATOM 787 C CA . GLN A 1 93 ? -15.115 -16.077 38.994 1.00 69.69 93 GLN A CA 1
ATOM 788 C C . GLN A 1 93 ? -14.985 -17.527 39.464 1.00 69.69 93 GLN A C 1
ATOM 790 O O . GLN A 1 93 ? -14.901 -17.779 40.670 1.00 69.69 93 GLN A O 1
ATOM 795 N N . ILE A 1 94 ? -14.912 -18.481 38.534 1.00 63.94 94 ILE A N 1
ATOM 796 C CA . ILE A 1 94 ? -14.550 -19.861 38.842 1.00 63.94 94 ILE A CA 1
ATOM 797 C C . ILE A 1 94 ? -13.062 -19.861 39.205 1.00 63.94 94 ILE A C 1
ATOM 799 O O . ILE A 1 94 ? -12.184 -19.904 38.347 1.00 63.94 94 ILE A O 1
ATOM 803 N N . LYS A 1 95 ? -12.771 -19.750 40.508 1.00 53.22 95 LYS A N 1
ATOM 804 C CA . LYS A 1 95 ? -11.410 -19.839 41.048 1.00 53.22 95 LYS A CA 1
ATOM 805 C C . LYS A 1 95 ? -10.720 -21.070 40.468 1.00 53.22 95 LYS A C 1
ATOM 807 O O . LYS A 1 95 ? -11.193 -22.190 40.665 1.00 53.22 95 LYS A O 1
ATOM 812 N N . SER A 1 96 ? -9.594 -20.837 39.796 1.00 49.66 96 SER A N 1
ATOM 813 C CA . SER A 1 96 ? -8.661 -21.874 39.372 1.00 49.66 96 SER A CA 1
ATOM 814 C C . SER A 1 96 ? -8.310 -22.728 40.592 1.00 49.66 96 SER A C 1
ATOM 816 O O . SER A 1 96 ? -7.578 -22.291 41.479 1.00 49.66 96 SER A O 1
ATOM 818 N N . LYS A 1 97 ? -8.891 -23.928 40.694 1.00 51.44 97 LYS A N 1
ATOM 819 C CA . LYS A 1 97 ? -8.283 -24.985 41.497 1.00 51.44 97 LYS A CA 1
ATOM 820 C C . LYS A 1 97 ? -7.022 -25.347 40.735 1.00 51.44 97 LYS A C 1
ATOM 822 O O . LYS A 1 97 ? -7.111 -26.000 39.698 1.00 51.44 97 LYS A O 1
ATOM 827 N N . GLU A 1 98 ? -5.894 -24.835 41.215 1.00 47.44 98 GLU A N 1
ATOM 828 C CA . GLU A 1 98 ? -4.565 -25.118 40.690 1.00 47.44 98 GLU A CA 1
ATOM 829 C C . GLU A 1 98 ? -4.430 -26.625 40.488 1.00 47.44 98 GLU A C 1
ATOM 831 O O . GLU A 1 98 ? -4.324 -27.411 41.428 1.00 47.44 98 GLU A O 1
ATOM 836 N N . THR A 1 99 ? -4.538 -27.032 39.230 1.00 47.78 99 THR A N 1
ATOM 837 C CA . THR A 1 99 ? -4.250 -28.394 38.817 1.00 47.78 99 THR A CA 1
ATOM 838 C C . THR A 1 99 ? -2.740 -28.403 38.610 1.00 47.78 99 THR A C 1
ATOM 840 O O . THR A 1 99 ? -2.254 -27.548 37.864 1.00 47.78 99 THR A O 1
ATOM 843 N N . PRO A 1 100 ? -1.967 -29.259 39.302 1.00 42.97 100 PRO A N 1
ATOM 844 C CA . PRO A 1 100 ? -0.518 -29.216 39.202 1.00 42.97 100 PRO A CA 1
ATOM 845 C C . PRO A 1 100 ? -0.122 -29.448 37.745 1.00 42.97 100 PRO A C 1
ATOM 847 O O . PRO A 1 100 ? -0.526 -30.437 37.132 1.00 42.97 100 PRO A O 1
ATOM 850 N N . ALA A 1 101 ? 0.626 -28.489 37.200 1.00 44.59 101 ALA A N 1
ATOM 851 C CA . ALA A 1 101 ? 1.147 -28.504 35.845 1.00 44.59 101 ALA A CA 1
ATOM 852 C C . ALA A 1 101 ? 2.096 -29.697 35.675 1.00 44.59 101 ALA A C 1
ATOM 854 O O . ALA A 1 101 ? 3.297 -29.601 35.916 1.00 44.59 101 ALA A O 1
ATOM 855 N N . ASN A 1 102 ? 1.542 -30.841 35.278 1.00 41.06 102 ASN A N 1
ATOM 856 C CA . ASN A 1 102 ? 2.327 -31.936 34.744 1.00 41.06 102 ASN A CA 1
ATOM 857 C C . ASN A 1 102 ? 2.611 -31.635 33.276 1.00 41.06 102 ASN A C 1
ATOM 859 O O . ASN A 1 102 ? 1.703 -31.558 32.450 1.00 41.06 102 ASN A O 1
ATOM 863 N N . ASN A 1 103 ? 3.898 -31.455 32.996 1.00 46.81 103 ASN A N 1
ATOM 864 C CA . ASN A 1 103 ? 4.486 -31.319 31.675 1.00 46.81 103 ASN A CA 1
ATOM 865 C C . ASN A 1 103 ? 3.922 -32.371 30.705 1.00 46.81 103 ASN A C 1
ATOM 867 O O . ASN A 1 103 ? 4.291 -33.544 30.778 1.00 46.81 103 ASN A O 1
ATOM 871 N N . MET A 1 104 ? 3.074 -31.943 29.771 1.00 41.62 104 MET A N 1
ATOM 872 C CA . MET A 1 104 ? 2.833 -32.664 28.524 1.00 41.62 104 MET A CA 1
ATOM 873 C C . MET A 1 104 ? 3.456 -31.866 27.375 1.00 41.62 104 MET A C 1
ATOM 875 O O . MET A 1 104 ? 3.335 -30.640 27.350 1.00 41.62 104 MET A O 1
ATOM 879 N N . PRO A 1 105 ? 4.175 -32.529 26.456 1.00 42.84 105 PRO A N 1
ATOM 880 C CA . PRO A 1 105 ? 4.843 -31.861 25.354 1.00 42.84 105 PRO A CA 1
ATOM 881 C C . PRO A 1 105 ? 3.806 -31.306 24.374 1.00 42.84 105 PRO A C 1
ATOM 883 O O . PRO A 1 105 ? 2.834 -31.986 24.046 1.00 42.84 105 PRO A O 1
ATOM 886 N N . ASN A 1 106 ? 4.061 -30.083 23.898 1.00 45.16 106 ASN A N 1
ATOM 887 C CA . ASN A 1 106 ? 3.386 -29.455 22.766 1.00 45.16 106 ASN A CA 1
ATOM 888 C C . ASN A 1 106 ? 3.372 -30.422 21.575 1.00 45.16 106 ASN A C 1
ATOM 890 O O . ASN A 1 106 ? 4.349 -30.535 20.836 1.00 45.16 106 ASN A O 1
ATOM 894 N N . SER A 1 107 ? 2.262 -31.124 21.410 1.00 41.06 107 SER A N 1
ATOM 895 C CA . SER A 1 107 ? 1.838 -31.649 20.124 1.00 41.06 107 SER A CA 1
ATOM 896 C C . SER A 1 107 ? 0.639 -30.810 19.721 1.00 41.06 107 SER A C 1
ATOM 898 O O . SER A 1 107 ? -0.188 -30.483 20.573 1.00 41.06 107 SER A O 1
ATOM 900 N N . ASP A 1 108 ? 0.605 -30.407 18.454 1.00 45.47 108 ASP A N 1
ATOM 901 C CA . ASP A 1 108 ? -0.498 -29.705 17.804 1.00 45.47 108 ASP A CA 1
ATOM 902 C C . ASP A 1 108 ? -1.761 -30.578 17.835 1.00 45.47 108 ASP A C 1
ATOM 904 O O . ASP A 1 108 ? -2.159 -31.194 16.847 1.00 45.47 108 ASP A O 1
ATOM 908 N N . ILE A 1 109 ? -2.371 -30.690 19.010 1.00 46.56 109 ILE A N 1
ATOM 909 C CA . ILE A 1 109 ? -3.690 -31.265 19.181 1.00 46.56 109 ILE A CA 1
ATOM 910 C C . ILE A 1 109 ? -4.632 -30.118 18.863 1.00 46.56 109 ILE A C 1
ATOM 912 O O . ILE A 1 109 ? -4.879 -29.244 19.690 1.00 46.56 109 ILE A O 1
ATOM 916 N N . GLU A 1 110 ? -5.100 -30.105 17.620 1.00 45.62 110 GLU A N 1
ATOM 917 C CA . GLU A 1 110 ? -6.323 -29.421 17.225 1.00 45.62 110 GLU A CA 1
ATOM 918 C C . GLU A 1 110 ? -7.366 -29.725 18.313 1.00 45.62 110 GLU A C 1
ATOM 920 O O . GLU A 1 110 ? -7.802 -30.871 18.453 1.00 45.62 110 GLU A O 1
ATOM 925 N N . GLU A 1 111 ? -7.666 -28.747 19.177 1.00 49.34 111 GLU A N 1
ATOM 926 C CA . GLU A 1 111 ? -8.636 -28.917 20.255 1.00 49.34 111 GLU A CA 1
ATOM 927 C C . GLU A 1 111 ? -9.972 -29.289 19.605 1.00 49.34 111 GLU A C 1
ATOM 929 O O . GLU A 1 111 ? -10.687 -28.439 19.071 1.00 49.34 111 GLU A O 1
ATOM 934 N N . GLN A 1 112 ? -10.308 -30.580 19.607 1.00 51.22 112 GLN A N 1
ATOM 935 C CA . GLN A 1 112 ? -11.624 -31.054 19.209 1.00 51.22 112 GLN A CA 1
ATOM 936 C C . GLN A 1 112 ? -12.604 -30.633 20.301 1.00 51.22 112 GLN A C 1
ATOM 938 O O . GLN A 1 112 ? -12.898 -31.369 21.241 1.00 51.22 112 GLN A O 1
ATOM 943 N N . ILE A 1 113 ? -13.071 -29.391 20.202 1.00 59.59 113 ILE A N 1
ATOM 944 C CA . ILE A 1 113 ? -14.110 -28.846 21.065 1.00 59.59 113 ILE A CA 1
ATOM 945 C C . ILE A 1 113 ? -15.409 -29.580 20.715 1.00 59.59 113 ILE A C 1
ATOM 947 O O . ILE A 1 113 ? -16.090 -29.254 19.741 1.00 59.59 113 ILE A O 1
ATOM 951 N N . GLU A 1 114 ? -15.768 -30.587 21.511 1.00 62.69 114 GLU A N 1
ATOM 952 C CA . GLU A 1 114 ? -17.075 -31.238 21.424 1.00 62.69 114 GLU A CA 1
ATOM 953 C C . GLU A 1 114 ? -18.171 -30.281 21.919 1.00 62.69 114 GLU A C 1
ATOM 955 O O . GLU A 1 114 ? -18.488 -30.178 23.108 1.00 62.69 114 GLU A O 1
ATOM 960 N N . LEU A 1 115 ? -18.775 -29.552 20.981 1.00 64.06 115 LEU A N 1
ATOM 961 C CA . LEU A 1 115 ? -19.925 -28.692 21.244 1.00 64.06 115 LEU A CA 1
ATOM 962 C C . LEU A 1 115 ? -21.148 -29.561 21.577 1.00 64.06 115 LEU A C 1
ATOM 964 O O . LEU A 1 115 ? -21.764 -30.141 20.693 1.00 64.06 115 LEU A O 1
ATOM 968 N N . ARG A 1 116 ? -21.544 -29.631 22.854 1.00 71.62 116 AR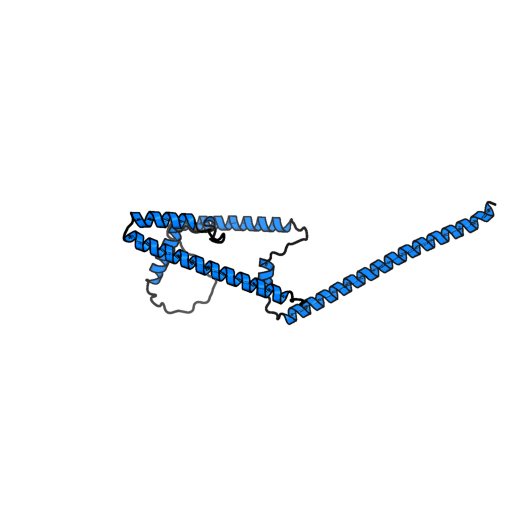G A N 1
ATOM 969 C CA . ARG A 1 116 ? -22.700 -30.442 23.302 1.00 71.62 116 ARG A CA 1
ATOM 970 C C . ARG A 1 116 ? -24.074 -29.852 22.963 1.00 71.62 116 ARG A C 1
ATOM 972 O O . ARG A 1 116 ? -25.080 -30.545 23.064 1.00 71.62 116 ARG A O 1
ATOM 979 N N . ASN A 1 117 ? -24.142 -28.570 22.609 1.00 79.12 117 ASN A N 1
ATOM 980 C CA . ASN A 1 117 ? -25.401 -27.864 22.367 1.00 79.12 117 ASN A CA 1
ATOM 981 C C . ASN A 1 117 ? -25.648 -27.689 20.861 1.00 79.12 117 ASN A C 1
ATOM 983 O O . ASN A 1 117 ? -24.839 -27.090 20.148 1.00 79.12 117 ASN A O 1
ATOM 987 N N . GLU A 1 118 ? -26.809 -28.154 20.398 1.00 77.94 118 GLU A N 1
ATOM 988 C CA . GLU A 1 118 ? -27.217 -28.156 18.991 1.00 77.94 118 GLU A CA 1
ATOM 989 C C . GLU A 1 118 ? -27.228 -26.752 18.359 1.00 77.94 118 GLU A C 1
ATOM 991 O O . GLU A 1 118 ? -26.892 -26.591 17.183 1.00 77.94 118 GLU A O 1
ATOM 996 N N . LYS A 1 119 ? -27.531 -25.704 19.141 1.00 78.19 119 LYS A N 1
ATOM 997 C CA . LYS A 1 119 ? -27.487 -24.308 18.670 1.00 78.19 119 LYS A CA 1
ATOM 998 C C . LYS A 1 119 ? -26.062 -23.884 18.299 1.00 78.19 119 LYS A C 1
ATOM 1000 O O . LYS A 1 119 ? -25.860 -23.267 17.253 1.00 78.19 119 LYS A O 1
ATOM 1005 N N . PHE A 1 120 ? -25.077 -24.238 19.126 1.00 76.19 120 PHE A N 1
ATOM 1006 C CA . PHE A 1 120 ? -23.674 -23.904 18.875 1.00 76.19 120 PHE A CA 1
ATOM 1007 C C . PHE A 1 120 ? -23.078 -24.752 17.750 1.00 76.19 120 PHE A C 1
ATOM 1009 O O . PHE A 1 120 ? -22.319 -24.219 16.947 1.00 76.19 120 PHE A O 1
ATOM 1016 N N . ILE A 1 121 ? -23.499 -26.014 17.605 1.00 80.56 121 ILE A N 1
ATOM 1017 C CA . ILE A 1 121 ? -23.128 -26.855 16.454 1.00 80.56 121 ILE A CA 1
ATOM 1018 C C . ILE A 1 121 ? -23.601 -26.216 15.139 1.00 80.56 121 ILE A C 1
ATOM 1020 O O . ILE A 1 121 ? -22.828 -26.091 14.189 1.00 80.56 121 ILE A O 1
ATOM 1024 N N . ARG A 1 122 ? -24.861 -25.762 15.073 1.00 79.81 122 ARG A N 1
ATOM 1025 C CA . ARG A 1 122 ? -25.396 -25.089 13.874 1.00 79.81 122 ARG A CA 1
ATOM 1026 C C . ARG A 1 122 ? -24.630 -23.808 13.550 1.00 79.81 122 ARG A C 1
ATOM 1028 O O . ARG A 1 122 ? -24.340 -23.552 12.383 1.00 79.81 122 ARG A O 1
ATOM 1035 N N . TYR A 1 123 ? -24.280 -23.030 14.571 1.00 79.81 123 TYR A N 1
ATOM 1036 C CA . TYR A 1 123 ? -23.512 -21.801 14.397 1.00 79.81 123 TYR A CA 1
ATOM 1037 C C . TYR A 1 123 ? -22.088 -22.078 13.901 1.00 79.81 123 TYR A C 1
ATOM 1039 O O . TYR A 1 123 ? -21.653 -21.466 12.929 1.00 79.81 123 TYR A O 1
ATOM 1047 N N . PHE A 1 124 ? -21.402 -23.057 14.495 1.00 83.75 124 PHE A N 1
ATOM 1048 C CA . PHE A 1 124 ? -20.071 -23.492 14.074 1.00 83.75 124 PHE A CA 1
ATOM 1049 C C . PHE A 1 124 ? -20.061 -23.971 12.617 1.00 83.75 124 PHE A C 1
ATOM 1051 O O . PHE A 1 124 ? -19.242 -23.522 11.819 1.00 83.75 124 PHE A O 1
ATOM 1058 N N . ASN A 1 125 ? -21.035 -24.796 12.229 1.00 84.62 125 ASN A N 1
ATOM 1059 C CA . ASN A 1 125 ? -21.166 -25.266 10.849 1.00 84.62 125 ASN A CA 1
ATOM 1060 C C . ASN A 1 125 ? -21.463 -24.122 9.866 1.00 84.62 125 ASN A C 1
ATOM 1062 O O . ASN A 1 125 ? -20.952 -24.119 8.745 1.00 84.62 125 ASN A O 1
ATOM 1066 N N . SER A 1 126 ? -22.257 -23.126 10.275 1.00 84.56 126 SER A N 1
ATOM 1067 C CA . SER A 1 126 ? -22.496 -21.927 9.464 1.00 84.56 126 SER A CA 1
ATOM 1068 C C . SER A 1 126 ? -21.233 -21.080 9.304 1.00 84.56 126 SER A C 1
ATOM 1070 O O . SER A 1 126 ? -20.993 -20.547 8.223 1.00 84.56 126 SER A O 1
ATOM 1072 N N . LEU A 1 127 ? -20.429 -20.955 10.360 1.00 83.94 127 LEU A N 1
ATOM 1073 C CA . LEU A 1 127 ? -19.144 -20.256 10.338 1.00 83.94 127 LEU A CA 1
ATOM 1074 C C . LEU A 1 127 ? -18.158 -20.944 9.401 1.00 83.94 127 LEU A C 1
ATOM 1076 O O . LEU A 1 127 ? -17.625 -20.289 8.510 1.00 83.94 127 LEU A O 1
ATOM 1080 N N . LYS A 1 128 ? -18.008 -22.264 9.531 1.00 87.12 128 LYS A N 1
ATOM 1081 C CA . LYS A 1 128 ? -17.142 -23.074 8.671 1.00 87.12 128 LYS A CA 1
ATOM 1082 C C . LYS A 1 128 ? -17.528 -22.946 7.195 1.00 87.12 128 LYS A C 1
ATOM 1084 O O . LYS A 1 128 ? -16.682 -22.703 6.343 1.00 87.12 128 LYS A O 1
ATOM 1089 N N . LYS A 1 129 ? -18.829 -23.001 6.889 1.00 88.25 129 LYS A N 1
ATOM 1090 C CA . LYS A 1 129 ? -19.330 -22.803 5.521 1.00 88.25 129 LYS A CA 1
ATOM 1091 C C . LYS A 1 129 ? -19.038 -21.396 4.987 1.00 88.25 129 LYS A C 1
ATOM 1093 O O . LYS A 1 129 ? -18.699 -21.234 3.817 1.00 88.25 129 LYS A O 1
ATOM 1098 N N . ASN A 1 130 ? -19.173 -20.370 5.824 1.00 86.50 130 ASN A N 1
ATOM 1099 C CA . ASN A 1 130 ? -18.864 -18.995 5.433 1.00 86.50 130 ASN A CA 1
ATOM 1100 C C . ASN A 1 130 ? -17.360 -18.787 5.211 1.00 86.50 130 ASN A C 1
ATOM 1102 O O . ASN A 1 130 ? -16.980 -18.076 4.283 1.00 86.50 130 ASN A O 1
ATOM 1106 N N . GLU A 1 131 ? -16.515 -19.427 6.015 1.00 85.88 131 GLU A N 1
ATOM 1107 C CA . GLU A 1 131 ? -15.061 -19.428 5.853 1.00 85.88 131 GLU A CA 1
ATOM 1108 C C . GLU A 1 131 ? -14.638 -20.099 4.537 1.00 85.88 131 GLU A C 1
ATOM 1110 O O . GLU A 1 131 ? -13.852 -19.534 3.772 1.00 85.88 131 GLU A O 1
ATOM 1115 N N . GLU A 1 132 ? -15.229 -21.246 4.198 1.00 90.00 132 GLU A N 1
ATOM 1116 C CA . GLU A 1 132 ? -15.022 -21.910 2.903 1.00 90.00 132 GLU A CA 1
ATOM 1117 C C . GLU A 1 132 ? -15.438 -21.007 1.725 1.00 90.00 132 GLU A C 1
ATOM 1119 O O . GLU A 1 132 ? -14.712 -20.863 0.742 1.00 90.00 132 GLU A O 1
ATOM 1124 N N . ILE A 1 133 ? -16.575 -20.312 1.820 1.00 88.75 133 ILE A N 1
ATOM 1125 C CA . ILE A 1 133 ? -17.004 -19.359 0.781 1.00 88.75 133 ILE A CA 1
ATOM 1126 C C . ILE A 1 133 ? -16.038 -18.169 0.688 1.00 88.75 133 ILE A C 1
ATOM 1128 O O . ILE A 1 133 ? -15.722 -17.695 -0.410 1.00 88.75 133 ILE A O 1
ATOM 1132 N N . PHE A 1 134 ? -15.560 -17.673 1.827 1.00 87.94 134 PHE A N 1
ATOM 1133 C CA . PHE A 1 134 ? -14.629 -16.554 1.890 1.00 87.94 134 PHE A CA 1
ATOM 1134 C C . PHE A 1 134 ? -13.280 -16.901 1.250 1.00 87.94 134 PHE A C 1
ATOM 1136 O O . PHE A 1 134 ? -12.785 -16.137 0.418 1.00 87.94 134 PHE A O 1
ATOM 1143 N N . THR A 1 135 ? -12.722 -18.072 1.560 1.00 89.56 135 THR A N 1
ATOM 1144 C CA . THR A 1 135 ? -11.462 -18.557 0.970 1.00 89.56 135 THR A CA 1
ATOM 1145 C C . THR A 1 135 ? -11.574 -18.717 -0.548 1.00 89.56 135 THR A C 1
ATOM 1147 O O . THR A 1 135 ? -10.727 -18.198 -1.279 1.00 89.56 135 THR A O 1
ATOM 1150 N N . ILE A 1 136 ? -12.677 -19.287 -1.049 1.00 91.44 136 ILE A N 1
ATOM 1151 C CA . ILE A 1 136 ? -12.955 -19.385 -2.494 1.00 91.44 136 ILE A CA 1
ATOM 1152 C C . ILE A 1 136 ? -12.998 -17.999 -3.158 1.00 91.44 136 ILE A C 1
ATOM 1154 O O . ILE A 1 136 ? -12.476 -17.808 -4.261 1.00 91.44 136 ILE A O 1
ATOM 1158 N N . ASN A 1 137 ? -13.621 -17.008 -2.516 1.00 87.44 137 ASN A N 1
ATOM 1159 C CA . ASN A 1 137 ? -13.709 -15.651 -3.059 1.00 87.44 137 ASN A CA 1
ATOM 1160 C C . ASN A 1 137 ? -12.355 -14.931 -3.063 1.00 87.44 137 ASN A C 1
ATOM 1162 O O . ASN A 1 137 ? -12.049 -14.216 -4.021 1.00 87.44 137 ASN A O 1
ATOM 1166 N N . ILE A 1 138 ? -11.530 -15.151 -2.038 1.00 88.88 138 ILE A N 1
ATOM 1167 C CA . ILE A 1 138 ? -10.156 -14.647 -1.982 1.00 88.88 138 ILE A CA 1
ATOM 1168 C C . ILE A 1 138 ? -9.314 -15.240 -3.112 1.00 88.88 138 ILE A C 1
ATOM 1170 O O . ILE A 1 138 ? -8.600 -14.500 -3.790 1.00 88.88 138 ILE A O 1
ATOM 1174 N N . ASP A 1 139 ? -9.424 -16.538 -3.377 1.00 88.38 139 ASP A N 1
ATOM 1175 C CA . ASP A 1 139 ? -8.652 -17.161 -4.451 1.00 88.38 139 ASP A CA 1
ATOM 1176 C C . ASP A 1 139 ? -9.124 -16.713 -5.840 1.00 88.38 139 ASP A C 1
ATOM 1178 O O . ASP A 1 139 ? -8.295 -16.420 -6.706 1.00 88.38 139 ASP A O 1
ATOM 1182 N N . LYS A 1 140 ? -10.433 -16.501 -6.037 1.00 86.81 140 LYS A N 1
ATOM 1183 C CA . LYS A 1 140 ? -10.959 -15.840 -7.247 1.00 86.81 140 LYS A CA 1
ATOM 1184 C C . LYS A 1 140 ? -10.417 -14.417 -7.410 1.00 86.81 140 LYS A C 1
ATOM 1186 O O . LYS A 1 140 ? -10.107 -14.004 -8.528 1.00 86.81 140 LYS A O 1
ATOM 1191 N N . LEU A 1 141 ? -10.300 -13.653 -6.322 1.00 81.56 141 LEU A N 1
ATOM 1192 C CA . LEU A 1 141 ? -9.741 -12.300 -6.344 1.00 81.56 141 LEU A CA 1
ATOM 1193 C C . LEU A 1 141 ? -8.250 -12.319 -6.714 1.00 81.56 141 LEU A C 1
ATOM 1195 O O . LEU A 1 141 ? -7.836 -11.563 -7.593 1.00 81.56 141 LEU A O 1
ATOM 1199 N N . LYS A 1 142 ? -7.464 -13.229 -6.125 1.00 80.44 142 LYS A N 1
ATOM 1200 C CA . LYS A 1 142 ? -6.048 -13.430 -6.474 1.00 80.44 142 LYS A CA 1
ATOM 1201 C C . LYS A 1 142 ? -5.874 -13.795 -7.949 1.00 80.44 142 LYS A C 1
ATOM 1203 O O . LYS A 1 142 ? -5.030 -13.209 -8.619 1.00 80.44 142 LYS A O 1
ATOM 1208 N N . GLN A 1 143 ? -6.692 -14.705 -8.481 1.00 80.88 143 GLN A N 1
ATOM 1209 C CA . GLN A 1 143 ? -6.647 -15.081 -9.901 1.00 80.88 143 G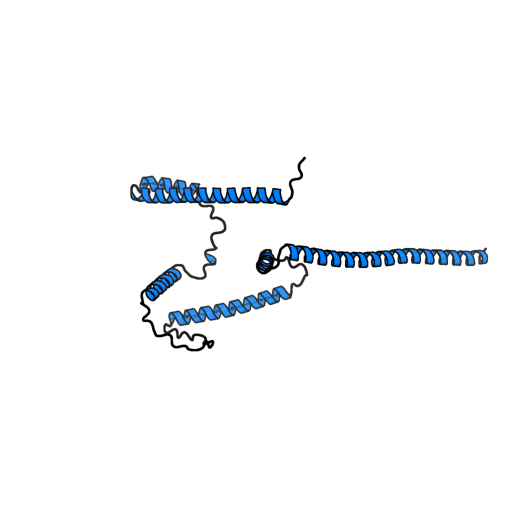LN A CA 1
ATOM 1210 C C . GLN A 1 143 ? -6.965 -13.892 -10.823 1.00 80.88 143 GLN A C 1
ATOM 1212 O O . GLN A 1 143 ? -6.252 -13.659 -11.800 1.00 80.88 143 GLN A O 1
ATOM 1217 N N . LYS A 1 144 ? -7.976 -13.077 -10.488 1.00 79.06 144 LYS A N 1
ATOM 1218 C CA . LYS A 1 144 ? -8.299 -11.845 -11.235 1.00 79.06 144 LYS A CA 1
ATOM 1219 C C . LYS A 1 144 ? -7.161 -10.820 -11.197 1.00 79.06 144 LYS A C 1
ATOM 1221 O O . LYS A 1 144 ? -6.873 -10.186 -12.208 1.00 79.06 144 LYS A O 1
ATOM 1226 N N . GLN A 1 145 ? -6.489 -10.678 -10.056 1.00 69.44 145 GLN A N 1
ATOM 1227 C CA . GLN A 1 145 ? -5.328 -9.795 -9.911 1.00 69.44 145 GLN A CA 1
ATOM 1228 C C . GLN A 1 145 ? -4.109 -10.292 -10.704 1.00 69.44 145 GLN A C 1
ATOM 1230 O O . GLN A 1 145 ? -3.355 -9.481 -11.235 1.00 69.44 145 GLN A O 1
ATOM 1235 N N . GLN A 1 146 ? -3.925 -11.608 -10.839 1.00 68.44 146 GLN A N 1
ATOM 1236 C CA . GLN A 1 146 ? -2.841 -12.189 -11.639 1.00 68.44 146 GLN A CA 1
ATOM 1237 C C . GLN A 1 146 ? -3.048 -12.021 -13.153 1.00 68.44 146 GLN A C 1
ATOM 1239 O O . GLN A 1 146 ? -2.065 -11.870 -13.878 1.00 68.44 146 GLN A O 1
ATOM 1244 N N . LEU A 1 147 ? -4.299 -12.022 -13.625 1.00 63.81 147 LEU A N 1
ATOM 1245 C CA . LEU A 1 147 ? -4.648 -11.819 -15.039 1.00 63.81 147 LEU A CA 1
ATOM 1246 C C . LEU A 1 147 ? -4.505 -10.351 -15.4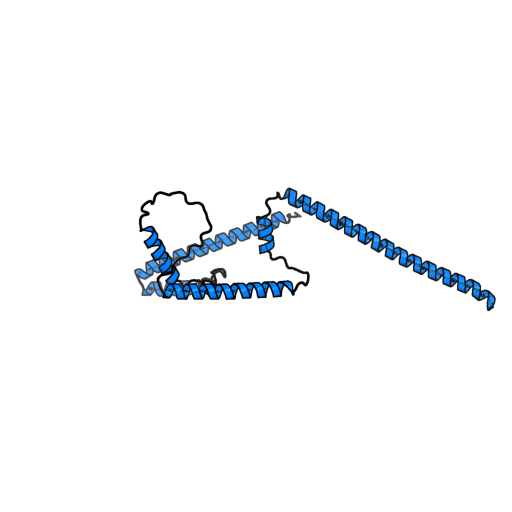85 1.00 63.81 147 LEU A C 1
ATOM 1248 O O . LEU A 1 147 ? -4.172 -10.093 -16.639 1.00 63.81 147 LEU A O 1
ATOM 1252 N N . ASN A 1 148 ? -4.651 -9.389 -14.569 1.00 57.09 148 ASN A N 1
ATOM 1253 C CA . ASN A 1 148 ? -4.496 -7.952 -14.836 1.00 57.09 148 ASN A CA 1
ATOM 1254 C C . ASN A 1 148 ? -3.045 -7.444 -14.697 1.00 57.09 148 ASN A C 1
ATOM 1256 O O . ASN A 1 148 ? -2.815 -6.315 -14.267 1.00 57.09 148 ASN A O 1
ATOM 1260 N N . LYS A 1 149 ? -2.044 -8.242 -15.096 1.00 53.56 149 LYS A N 1
ATOM 1261 C CA . LYS A 1 149 ? -0.621 -7.845 -15.154 1.00 53.56 149 LYS A CA 1
ATOM 1262 C C . LYS A 1 149 ? -0.333 -6.836 -16.285 1.00 53.56 149 LYS A C 1
ATOM 1264 O O . LYS A 1 149 ? 0.519 -7.074 -17.139 1.00 53.56 149 LYS A O 1
ATOM 1269 N N . ARG A 1 150 ? -1.014 -5.687 -16.303 1.00 55.38 150 ARG A N 1
ATOM 1270 C CA . ARG A 1 150 ? -0.461 -4.480 -16.932 1.00 55.38 150 ARG A CA 1
ATOM 1271 C C . ARG A 1 150 ? 0.329 -3.719 -15.874 1.00 55.38 150 ARG A C 1
ATOM 1273 O O . ARG A 1 150 ? -0.114 -3.520 -14.749 1.00 55.38 150 ARG A O 1
ATOM 1280 N N . VAL A 1 151 ? 1.571 -3.446 -16.246 1.00 54.22 151 VAL A N 1
ATOM 1281 C CA . VAL A 1 151 ? 2.727 -3.168 -15.397 1.00 54.22 151 VAL A CA 1
ATOM 1282 C C . VAL A 1 151 ? 2.733 -1.703 -14.977 1.00 54.22 151 VAL A C 1
ATOM 1284 O O . VAL A 1 151 ? 3.567 -0.944 -15.431 1.00 54.22 151 VAL A O 1
ATOM 1287 N N . GLU A 1 152 ? 1.805 -1.314 -14.112 1.00 58.66 152 GLU A N 1
ATOM 1288 C CA . GLU A 1 152 ? 1.910 -0.116 -13.271 1.00 58.66 152 GLU A CA 1
ATOM 1289 C C . GLU A 1 152 ? 1.223 -0.458 -11.949 1.00 58.66 152 GLU A C 1
ATOM 1291 O O . GLU A 1 152 ? 0.082 -0.093 -11.685 1.00 58.66 152 GLU A O 1
ATOM 1296 N N . GLN A 1 153 ? 1.874 -1.296 -11.139 1.00 58.12 153 GLN A N 1
ATOM 1297 C CA . GLN A 1 153 ? 1.398 -1.531 -9.783 1.00 58.12 153 GLN A CA 1
ATOM 1298 C C . GLN A 1 153 ? 1.596 -0.233 -9.003 1.00 58.12 153 GLN A C 1
ATOM 1300 O O . GLN A 1 153 ? 2.702 0.050 -8.544 1.00 58.12 153 GLN A O 1
ATOM 1305 N N . GLU A 1 154 ? 0.530 0.553 -8.860 1.00 56.97 154 GLU A N 1
ATOM 1306 C CA . GLU A 1 154 ? 0.439 1.561 -7.811 1.00 56.97 154 GLU A CA 1
ATOM 1307 C C . GLU A 1 154 ? 0.697 0.853 -6.480 1.00 56.97 154 GLU A C 1
ATOM 1309 O O . GLU A 1 154 ? -0.136 0.111 -5.951 1.00 56.97 154 GLU A O 1
ATOM 1314 N N . ILE A 1 155 ? 1.913 1.011 -5.962 1.00 64.56 155 ILE A N 1
ATOM 1315 C CA . ILE A 1 155 ? 2.284 0.441 -4.677 1.00 64.56 155 ILE A CA 1
ATOM 1316 C C . ILE A 1 155 ? 1.455 1.185 -3.633 1.00 64.56 155 ILE A C 1
ATOM 1318 O O . ILE A 1 155 ? 1.686 2.362 -3.361 1.00 64.56 155 ILE A O 1
ATOM 1322 N N . SER A 1 156 ? 0.481 0.489 -3.048 1.00 76.00 156 SER A N 1
ATOM 1323 C CA . SER A 1 156 ? -0.329 1.018 -1.953 1.00 76.00 156 SER A CA 1
ATOM 1324 C C . SER A 1 156 ? 0.573 1.585 -0.852 1.00 76.00 156 SER A C 1
ATOM 1326 O O . SER A 1 156 ? 1.511 0.921 -0.397 1.00 76.00 156 SER A O 1
ATOM 1328 N N . MET A 1 157 ? 0.261 2.793 -0.376 1.00 70.88 157 MET A N 1
ATOM 1329 C CA . MET A 1 157 ? 0.996 3.442 0.716 1.00 70.88 157 MET A CA 1
ATOM 1330 C C . MET A 1 157 ? 1.061 2.581 1.985 1.00 70.88 157 MET A C 1
ATOM 1332 O O . MET A 1 157 ? 2.060 2.629 2.700 1.00 70.88 157 MET A O 1
ATOM 1336 N N . ALA A 1 158 ? 0.058 1.731 2.231 1.00 75.50 158 ALA A N 1
ATOM 1337 C CA . ALA A 1 158 ? 0.082 0.779 3.341 1.00 75.50 158 ALA A CA 1
ATOM 1338 C C . ALA A 1 158 ? 1.175 -0.290 3.160 1.00 75.50 158 ALA A C 1
ATOM 1340 O O . ALA A 1 158 ? 1.830 -0.686 4.122 1.00 75.50 158 ALA A O 1
ATOM 1341 N N . THR A 1 159 ? 1.426 -0.715 1.919 1.00 77.75 159 THR A N 1
ATOM 1342 C CA . THR A 1 159 ? 2.516 -1.648 1.594 1.00 77.75 159 THR A CA 1
ATOM 1343 C C . THR A 1 159 ? 3.872 -0.971 1.771 1.00 77.75 159 THR A C 1
ATOM 1345 O O . THR A 1 159 ? 4.768 -1.553 2.374 1.00 77.75 159 THR A O 1
ATOM 1348 N N . VAL A 1 160 ? 4.009 0.289 1.341 1.00 73.88 160 VAL A N 1
ATOM 1349 C CA . VAL A 1 160 ? 5.229 1.085 1.566 1.00 73.88 160 VAL A CA 1
ATOM 1350 C C . VAL A 1 160 ? 5.509 1.257 3.061 1.00 73.88 160 VAL A C 1
ATOM 1352 O O . VAL A 1 160 ? 6.645 1.078 3.497 1.00 73.88 160 VAL A O 1
ATOM 1355 N N . GLN A 1 161 ? 4.488 1.576 3.860 1.00 75.00 161 GLN A N 1
ATOM 1356 C CA . GLN A 1 161 ? 4.625 1.715 5.311 1.00 75.00 161 GLN A CA 1
ATOM 1357 C C . GLN A 1 161 ? 4.988 0.393 5.987 1.00 75.00 161 GLN A C 1
ATOM 1359 O O . GLN A 1 161 ? 5.867 0.392 6.841 1.00 75.00 161 GLN A O 1
ATOM 1364 N N . LYS A 1 162 ? 4.379 -0.727 5.575 1.00 81.31 162 LYS A N 1
ATOM 1365 C CA . LYS A 1 162 ? 4.713 -2.062 6.090 1.00 81.31 162 LYS A CA 1
ATOM 1366 C C . LYS A 1 162 ? 6.158 -2.453 5.783 1.00 81.31 162 LYS A C 1
ATOM 1368 O O . LYS A 1 162 ? 6.847 -2.971 6.650 1.00 81.31 162 LYS A O 1
ATOM 1373 N N . VAL A 1 163 ? 6.632 -2.186 4.567 1.00 79.25 163 VAL A N 1
ATOM 1374 C CA . VAL A 1 163 ? 8.025 -2.466 4.191 1.00 79.25 163 VAL A CA 1
ATOM 1375 C C . VAL A 1 163 ? 8.986 -1.571 4.976 1.00 79.25 163 VAL A C 1
ATOM 1377 O O . VAL A 1 163 ? 9.990 -2.061 5.472 1.00 79.25 163 VAL A O 1
ATOM 1380 N N . ARG A 1 164 ? 8.660 -0.285 5.166 1.00 73.12 164 ARG A N 1
ATOM 1381 C CA . ARG A 1 164 ? 9.467 0.634 5.988 1.00 73.12 164 ARG A CA 1
ATOM 1382 C C . ARG A 1 164 ? 9.496 0.260 7.466 1.00 73.12 164 ARG A C 1
ATOM 1384 O O . ARG A 1 164 ? 10.523 0.454 8.095 1.00 73.12 164 ARG A O 1
ATOM 1391 N N . SER A 1 165 ? 8.396 -0.238 8.029 1.00 76.62 165 SER A N 1
ATOM 1392 C CA . SER A 1 165 ? 8.357 -0.646 9.438 1.00 76.62 165 SER A CA 1
ATOM 1393 C C . SER A 1 165 ? 9.058 -1.981 9.690 1.00 76.62 165 SER A C 1
ATOM 1395 O O . SER A 1 165 ? 9.492 -2.235 10.809 1.00 76.62 165 SER A O 1
ATOM 1397 N N . GLN A 1 166 ? 9.177 -2.823 8.662 1.00 82.56 166 GLN A N 1
ATOM 1398 C CA . GLN A 1 166 ? 9.948 -4.069 8.695 1.00 82.56 166 GLN A CA 1
ATOM 1399 C C . GLN A 1 166 ? 11.439 -3.864 8.391 1.00 82.56 166 GLN A C 1
ATOM 1401 O O . GLN A 1 166 ? 12.242 -4.749 8.682 1.00 82.56 166 GLN A O 1
ATOM 1406 N N . ASP A 1 167 ? 11.815 -2.722 7.812 1.00 77.62 167 ASP A N 1
ATOM 1407 C CA . ASP A 1 167 ? 13.205 -2.383 7.528 1.00 77.62 167 ASP A CA 1
ATOM 1408 C C . ASP A 1 167 ? 13.897 -1.871 8.801 1.00 77.62 167 ASP A C 1
ATOM 1410 O O . ASP A 1 167 ? 13.614 -0.783 9.296 1.00 77.62 167 ASP A O 1
ATOM 1414 N N . THR A 1 168 ? 14.800 -2.680 9.352 1.00 82.69 168 THR A N 1
ATOM 1415 C CA . THR A 1 168 ? 15.573 -2.363 10.566 1.00 82.69 168 THR A CA 1
ATOM 1416 C C . THR A 1 168 ? 16.891 -1.647 10.268 1.00 82.69 168 THR A C 1
ATOM 1418 O O . THR A 1 168 ? 17.653 -1.339 11.188 1.00 82.69 168 THR A O 1
ATOM 1421 N N . ARG A 1 169 ? 17.197 -1.394 8.989 1.00 81.00 169 ARG A N 1
ATOM 1422 C CA . ARG A 1 169 ? 18.450 -0.763 8.560 1.00 81.00 169 ARG A CA 1
ATOM 1423 C C . ARG A 1 169 ? 18.467 0.720 8.920 1.00 81.00 169 ARG A C 1
ATOM 1425 O O . ARG A 1 169 ? 17.433 1.383 8.986 1.00 81.00 169 ARG A O 1
ATOM 1432 N N . SER A 1 170 ? 19.661 1.268 9.140 1.00 83.25 170 SER A N 1
ATOM 1433 C CA . SER A 1 170 ? 19.795 2.695 9.447 1.00 83.25 170 SER A CA 1
ATOM 1434 C C . SER A 1 170 ? 19.530 3.557 8.208 1.00 83.25 170 SER A C 1
ATOM 1436 O O . SER A 1 170 ? 19.835 3.168 7.078 1.00 83.25 170 SER A O 1
ATOM 1438 N N . THR A 1 171 ? 19.024 4.777 8.410 1.00 80.50 171 THR A N 1
ATOM 1439 C CA . THR A 1 171 ? 18.752 5.729 7.317 1.00 80.50 171 THR A CA 1
ATOM 1440 C C . THR A 1 171 ? 19.987 5.985 6.448 1.00 80.50 171 THR A C 1
ATOM 1442 O O . THR A 1 171 ? 19.869 6.156 5.238 1.00 80.50 171 THR A O 1
ATOM 1445 N N . MET A 1 172 ? 21.181 5.963 7.050 1.00 78.56 172 MET A N 1
ATOM 1446 C CA . MET A 1 172 ? 22.448 6.140 6.338 1.00 78.56 172 MET A CA 1
ATOM 1447 C C . MET A 1 172 ? 22.737 4.976 5.379 1.00 78.56 172 MET A C 1
ATOM 1449 O O . MET A 1 172 ? 23.135 5.212 4.242 1.00 78.56 172 MET A O 1
ATOM 1453 N N . GLN A 1 173 ? 22.480 3.735 5.805 1.00 82.56 173 GLN A N 1
ATOM 1454 C CA . GLN A 1 173 ? 22.634 2.545 4.959 1.00 82.56 173 GLN A CA 1
ATOM 1455 C C . GLN A 1 173 ? 21.612 2.520 3.814 1.00 82.56 173 GLN A C 1
ATOM 1457 O O . GLN A 1 173 ? 21.943 2.134 2.694 1.00 82.56 173 GLN A O 1
ATOM 1462 N N . MET A 1 174 ? 20.378 2.972 4.063 1.00 81.69 174 MET A N 1
ATOM 1463 C CA . MET A 1 174 ? 19.386 3.137 2.997 1.00 81.69 174 MET A CA 1
ATOM 1464 C C . MET A 1 174 ? 19.822 4.190 1.974 1.00 81.69 174 MET A C 1
ATOM 1466 O O . MET A 1 174 ? 19.700 3.964 0.773 1.00 81.69 174 MET A O 1
ATOM 1470 N N . LEU A 1 175 ? 20.331 5.337 2.433 1.00 83.75 175 LEU A N 1
ATOM 1471 C CA . LEU A 1 175 ? 20.793 6.412 1.554 1.00 83.75 175 LEU A CA 1
ATOM 1472 C C . LEU A 1 175 ? 21.977 5.974 0.691 1.00 83.75 175 LEU A C 1
ATOM 1474 O O . LEU A 1 175 ? 21.974 6.256 -0.507 1.00 83.75 175 LEU A O 1
ATOM 1478 N N . SER A 1 176 ? 22.945 5.249 1.260 1.00 90.12 176 SER A N 1
ATOM 1479 C CA . SER A 1 176 ? 24.066 4.712 0.483 1.00 90.12 176 SER A CA 1
ATOM 1480 C C . SER A 1 176 ? 23.594 3.697 -0.559 1.00 90.12 176 SER A C 1
ATOM 1482 O O . SER A 1 176 ? 23.997 3.778 -1.712 1.00 90.12 176 SER A O 1
ATOM 1484 N N . GLU A 1 177 ? 22.672 2.794 -0.208 1.00 87.38 177 GLU A N 1
ATOM 1485 C CA . GLU A 1 177 ? 22.146 1.810 -1.162 1.00 87.38 177 GLU A CA 1
ATOM 1486 C C . GLU A 1 177 ? 21.340 2.466 -2.295 1.00 87.38 177 GLU A C 1
ATOM 1488 O O . GLU A 1 177 ? 21.424 2.048 -3.453 1.00 87.38 177 GLU A O 1
ATOM 1493 N N . VAL A 1 178 ? 20.554 3.500 -1.981 1.00 89.00 178 VAL A N 1
ATOM 1494 C CA . VAL A 1 178 ? 19.846 4.287 -2.999 1.00 89.00 178 VAL A CA 1
ATOM 1495 C C . VAL A 1 178 ? 20.852 4.977 -3.913 1.00 89.00 178 VAL A C 1
ATOM 1497 O O . VAL A 1 178 ? 20.701 4.872 -5.128 1.00 89.00 178 VAL A O 1
ATOM 1500 N N . SER A 1 179 ? 21.891 5.603 -3.353 1.00 89.56 179 SER A N 1
ATOM 1501 C CA . SER A 1 179 ? 22.971 6.227 -4.123 1.00 89.56 179 SER A CA 1
ATOM 1502 C C . SER A 1 179 ? 23.611 5.225 -5.089 1.00 89.56 179 SER A C 1
ATOM 1504 O O . SER A 1 179 ? 23.611 5.457 -6.299 1.00 89.56 179 SER A O 1
ATOM 1506 N N . ASP A 1 180 ? 24.021 4.057 -4.594 1.00 92.56 180 ASP A N 1
ATOM 1507 C CA . ASP A 1 180 ? 24.644 3.001 -5.401 1.00 92.56 180 ASP A CA 1
ATOM 1508 C C . ASP A 1 180 ? 23.726 2.504 -6.526 1.00 92.56 180 ASP A C 1
ATOM 1510 O O . ASP A 1 180 ? 24.163 2.260 -7.655 1.00 92.56 180 ASP A O 1
ATOM 1514 N N . LYS A 1 181 ? 22.428 2.333 -6.241 1.00 92.25 181 LYS A N 1
ATOM 1515 C CA . LYS A 1 181 ? 21.442 1.921 -7.252 1.00 92.25 181 LYS A CA 1
ATOM 1516 C C . LYS A 1 181 ? 21.232 3.005 -8.301 1.00 92.25 181 LYS A C 1
ATOM 1518 O O . LYS A 1 181 ? 21.154 2.681 -9.486 1.00 92.25 181 LYS A O 1
ATOM 1523 N N . THR A 1 182 ? 21.156 4.270 -7.888 1.00 92.06 182 THR A N 1
ATOM 1524 C CA . THR A 1 182 ? 21.001 5.394 -8.818 1.00 92.06 182 THR A CA 1
ATOM 1525 C C . THR A 1 182 ? 22.220 5.559 -9.713 1.00 92.06 182 THR A C 1
ATOM 1527 O O . THR A 1 182 ? 22.056 5.728 -10.918 1.00 92.06 182 THR A O 1
ATOM 1530 N N . GLU A 1 183 ? 23.427 5.404 -9.172 1.00 92.56 183 GLU A N 1
ATOM 1531 C CA . GLU A 1 183 ? 24.666 5.494 -9.941 1.00 92.56 183 GLU A CA 1
ATOM 1532 C C . GLU A 1 183 ? 24.771 4.358 -10.966 1.00 92.56 183 GLU A C 1
ATOM 1534 O O . GLU A 1 183 ? 25.041 4.600 -12.144 1.00 92.56 183 GLU A O 1
ATOM 1539 N N . LYS A 1 184 ? 24.451 3.117 -10.568 1.00 93.31 184 LYS A N 1
ATOM 1540 C CA . LYS A 1 184 ? 24.395 1.973 -11.494 1.00 93.31 184 LYS A CA 1
ATOM 1541 C C . LYS A 1 184 ? 23.364 2.181 -12.603 1.00 93.31 184 LYS A C 1
ATOM 1543 O O . LYS A 1 184 ? 23.660 1.911 -13.767 1.00 93.31 184 LYS A O 1
ATOM 1548 N N . ALA A 1 185 ? 22.172 2.671 -12.267 1.00 90.38 185 ALA A N 1
ATOM 1549 C CA . ALA A 1 185 ? 21.131 2.953 -13.252 1.00 90.38 185 ALA A CA 1
ATOM 1550 C C . ALA A 1 185 ? 21.559 4.065 -14.224 1.00 90.38 185 ALA A C 1
ATOM 1552 O O . ALA A 1 185 ? 21.409 3.920 -15.437 1.00 90.38 185 ALA A O 1
ATOM 1553 N N . GLN A 1 186 ? 22.159 5.140 -13.712 1.00 90.62 186 GLN A N 1
ATOM 1554 C CA . GLN A 1 186 ? 22.684 6.230 -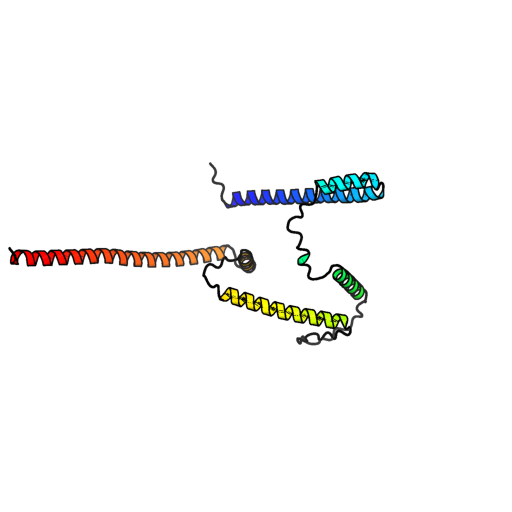14.528 1.00 90.62 186 GLN A CA 1
ATOM 1555 C C . GLN A 1 186 ? 23.809 5.749 -15.453 1.00 90.62 186 GLN A C 1
ATOM 1557 O O . GLN A 1 186 ? 23.836 6.122 -16.626 1.00 90.62 186 GLN A O 1
ATOM 1562 N N . ALA A 1 187 ? 24.705 4.885 -14.971 1.00 92.50 187 ALA A N 1
ATOM 1563 C CA . ALA A 1 187 ? 25.770 4.304 -15.783 1.00 92.50 187 ALA A CA 1
ATOM 1564 C C . ALA A 1 187 ? 25.221 3.449 -16.939 1.00 92.50 187 ALA A C 1
ATOM 1566 O O . ALA A 1 187 ? 25.719 3.546 -18.064 1.00 92.50 187 ALA A O 1
ATOM 1567 N N . LEU A 1 188 ? 24.173 2.653 -16.690 1.00 93.12 188 LEU A N 1
ATOM 1568 C CA . LEU A 1 188 ? 23.488 1.878 -17.729 1.00 93.12 188 LEU A CA 1
ATOM 1569 C C . LEU A 1 188 ? 22.828 2.790 -18.767 1.00 93.12 188 LEU A C 1
ATOM 1571 O O . LEU A 1 188 ? 23.088 2.636 -19.958 1.00 93.12 188 LEU A O 1
ATOM 1575 N N . LEU A 1 189 ? 22.072 3.797 -18.326 1.00 91.38 189 LEU A N 1
ATOM 1576 C CA . LEU A 1 189 ? 21.440 4.765 -19.226 1.00 91.38 189 LEU A CA 1
ATOM 1577 C C . LEU A 1 189 ? 22.469 5.520 -20.068 1.00 91.38 189 LEU A C 1
ATOM 1579 O O . LEU A 1 189 ? 22.271 5.719 -21.263 1.00 91.38 189 LEU A O 1
ATOM 1583 N N . MET A 1 190 ? 23.598 5.905 -19.474 1.00 91.06 190 MET A N 1
ATOM 1584 C CA . MET A 1 190 ? 24.668 6.592 -20.191 1.00 91.06 190 MET A CA 1
ATOM 1585 C C . MET A 1 190 ? 25.333 5.679 -21.229 1.00 91.06 190 MET A C 1
ATOM 1587 O O . MET A 1 190 ? 25.707 6.138 -22.310 1.00 91.06 190 MET A O 1
ATOM 1591 N N . LYS A 1 191 ? 25.479 4.383 -20.928 1.00 92.81 191 LYS A N 1
ATOM 1592 C CA . LYS A 1 191 ? 25.975 3.381 -21.880 1.00 92.81 191 LYS A CA 1
ATOM 1593 C C . LYS A 1 191 ? 25.003 3.208 -23.047 1.00 92.81 191 LYS A C 1
ATOM 1595 O O . LYS A 1 191 ? 25.439 3.257 -24.199 1.00 92.81 191 LYS A O 1
ATOM 1600 N N . ASP A 1 192 ? 23.715 3.061 -22.756 1.00 89.69 192 ASP A N 1
ATOM 1601 C CA . ASP A 1 192 ? 22.669 2.902 -23.767 1.00 89.69 192 ASP A CA 1
ATOM 1602 C C . ASP A 1 192 ? 22.555 4.155 -24.641 1.00 89.69 192 ASP A C 1
ATOM 1604 O O . ASP A 1 192 ? 22.499 4.054 -25.868 1.00 89.69 192 ASP A O 1
ATOM 1608 N N . TRP A 1 193 ? 22.642 5.341 -24.035 1.00 89.31 193 TRP A N 1
ATOM 1609 C CA . TRP A 1 193 ? 22.660 6.618 -24.743 1.00 89.31 193 TRP A CA 1
ATOM 1610 C C . TRP A 1 193 ? 23.870 6.752 -25.670 1.00 89.31 193 TRP A C 1
ATOM 1612 O O . TRP A 1 193 ? 23.714 7.070 -26.847 1.00 89.31 193 TRP A O 1
ATOM 1622 N N . LYS A 1 194 ? 25.082 6.440 -25.190 1.00 87.12 194 LYS A N 1
ATOM 1623 C CA . LYS A 1 194 ? 26.295 6.449 -26.029 1.00 87.12 194 LYS A CA 1
ATOM 1624 C C . LYS A 1 194 ? 26.195 5.456 -27.188 1.00 87.12 194 LYS A C 1
ATOM 1626 O O . LYS A 1 194 ? 26.648 5.748 -28.297 1.00 87.12 194 LYS A O 1
ATOM 1631 N N . MET A 1 195 ? 25.606 4.282 -26.955 1.00 85.62 195 MET A N 1
ATOM 1632 C CA . MET A 1 195 ? 25.394 3.275 -27.996 1.00 85.62 195 MET A CA 1
ATOM 1633 C C . MET A 1 195 ? 24.361 3.744 -29.031 1.00 85.62 195 MET A C 1
ATOM 1635 O O . MET A 1 195 ? 24.575 3.575 -30.236 1.00 85.62 195 MET A O 1
ATOM 1639 N N . TYR A 1 196 ? 23.288 4.392 -28.575 1.00 86.69 196 TYR A N 1
ATOM 1640 C CA . TYR A 1 196 ? 22.278 5.023 -29.420 1.00 86.69 196 TYR A CA 1
ATOM 1641 C C . TYR A 1 196 ? 22.874 6.150 -30.276 1.00 86.69 196 TYR A C 1
ATOM 1643 O O . TYR A 1 196 ? 22.732 6.137 -31.501 1.00 86.69 196 TYR A O 1
ATOM 1651 N N . GLU A 1 197 ? 23.619 7.070 -29.662 1.00 86.00 197 GLU A N 1
ATOM 1652 C CA . GLU A 1 197 ? 24.273 8.189 -30.341 1.00 86.00 197 GLU A CA 1
ATOM 1653 C C . GLU A 1 197 ? 25.262 7.698 -31.409 1.00 86.00 197 GLU A C 1
ATOM 1655 O O . GLU A 1 197 ? 25.230 8.163 -32.551 1.00 86.00 197 GLU A O 1
ATOM 1660 N N . LYS A 1 198 ? 26.092 6.694 -31.086 1.00 82.62 198 LYS A N 1
ATOM 1661 C CA . LYS A 1 198 ? 27.029 6.088 -32.045 1.00 82.62 198 LYS A CA 1
ATOM 1662 C C . LYS A 1 198 ? 26.297 5.494 -33.252 1.00 82.62 198 LYS A C 1
ATOM 1664 O O . LYS A 1 198 ? 26.727 5.704 -34.385 1.00 82.62 198 LYS A O 1
ATOM 1669 N N . LYS A 1 199 ? 25.179 4.792 -33.033 1.00 82.50 199 LYS A N 1
ATOM 1670 C CA . LYS A 1 199 ? 24.362 4.195 -34.104 1.00 82.50 199 LYS A CA 1
ATOM 1671 C C . LYS A 1 199 ? 23.726 5.260 -35.004 1.00 82.50 199 LYS A C 1
ATOM 1673 O O . LYS A 1 199 ? 23.679 5.079 -36.220 1.00 82.50 199 LYS A O 1
ATOM 1678 N N . TYR A 1 200 ? 23.270 6.371 -34.427 1.00 80.31 200 TYR A N 1
ATOM 1679 C CA . TYR A 1 200 ? 22.646 7.462 -35.179 1.00 80.31 200 TYR A CA 1
ATOM 1680 C C . TYR A 1 200 ? 23.666 8.262 -36.000 1.00 80.31 200 TYR A C 1
ATOM 1682 O O . TYR A 1 2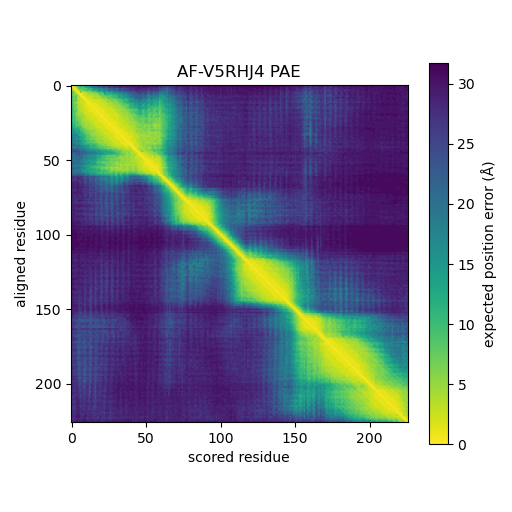00 ? 23.434 8.526 -37.181 1.00 80.31 200 TYR A O 1
ATOM 1690 N N . ARG A 1 201 ? 24.840 8.554 -35.421 1.00 77.12 201 ARG A N 1
ATOM 1691 C CA . ARG A 1 201 ? 25.965 9.171 -36.144 1.00 77.12 201 ARG A CA 1
ATOM 1692 C C . ARG A 1 201 ? 26.416 8.304 -37.324 1.00 77.12 201 ARG A C 1
ATOM 1694 O O . ARG A 1 201 ? 26.611 8.822 -38.419 1.00 77.12 201 ARG A O 1
ATOM 1701 N N . PHE A 1 202 ? 26.506 6.984 -37.138 1.00 77.38 202 PHE A N 1
ATOM 1702 C CA . PHE A 1 202 ? 26.903 6.062 -38.209 1.00 77.38 202 PHE A CA 1
ATOM 1703 C C . PHE A 1 202 ? 25.873 5.994 -39.347 1.00 77.38 202 PHE A C 1
ATOM 1705 O O . PHE A 1 202 ? 26.255 5.928 -40.512 1.00 77.38 202 PHE A O 1
ATOM 1712 N N . LYS A 1 203 ? 24.569 6.083 -39.037 1.00 81.44 203 LYS A N 1
ATOM 1713 C CA . LYS A 1 203 ? 23.508 6.186 -40.055 1.00 81.44 203 LYS A CA 1
ATOM 1714 C C . LYS A 1 203 ? 23.661 7.435 -40.928 1.00 81.44 203 LYS A C 1
ATOM 1716 O O . LYS A 1 203 ? 23.534 7.329 -42.144 1.00 81.44 203 LYS A O 1
ATOM 1721 N N . GLY A 1 204 ? 23.956 8.589 -40.325 1.00 81.00 204 GLY A N 1
ATOM 1722 C CA . GLY A 1 204 ? 24.179 9.836 -41.066 1.00 81.00 204 GLY A CA 1
ATOM 1723 C C . GLY A 1 204 ? 25.382 9.755 -42.012 1.00 81.00 204 GLY A C 1
ATOM 1724 O O . GLY A 1 204 ? 25.273 10.114 -43.182 1.00 81.00 204 GLY A O 1
ATOM 1725 N N . VAL A 1 205 ? 26.502 9.203 -41.532 1.00 86.69 205 VAL A N 1
ATOM 1726 C CA . VAL A 1 205 ? 27.713 8.998 -42.349 1.00 86.69 205 VAL A CA 1
ATOM 1727 C C . VAL A 1 205 ? 27.460 8.018 -43.499 1.00 86.69 205 VAL A C 1
ATOM 1729 O O . VAL A 1 205 ? 27.900 8.259 -44.619 1.00 86.69 205 VAL A O 1
ATOM 1732 N N . LEU A 1 206 ? 26.709 6.940 -43.260 1.00 86.62 206 LEU A N 1
ATOM 1733 C CA . LEU A 1 206 ? 26.403 5.937 -44.282 1.00 86.62 206 LEU A CA 1
ATOM 1734 C C . LEU A 1 206 ? 25.546 6.517 -45.422 1.00 86.62 206 LEU A C 1
ATOM 1736 O O . LEU A 1 206 ? 25.824 6.248 -46.587 1.00 86.62 206 LEU A O 1
ATOM 1740 N N . ILE A 1 207 ? 24.562 7.367 -45.105 1.00 88.94 207 ILE A N 1
ATOM 1741 C CA . ILE A 1 207 ? 23.757 8.083 -46.112 1.00 88.94 207 ILE A CA 1
ATOM 1742 C C . ILE A 1 207 ? 24.639 9.009 -46.962 1.00 88.94 207 ILE A C 1
ATOM 1744 O O . ILE A 1 207 ? 24.506 9.034 -48.185 1.00 88.94 207 ILE A O 1
ATOM 1748 N N . PHE A 1 208 ? 25.566 9.736 -46.331 1.00 91.81 208 PHE A N 1
ATOM 1749 C CA . PHE A 1 208 ? 26.499 10.612 -47.042 1.00 91.81 208 PHE A CA 1
ATOM 1750 C C . PHE A 1 208 ? 27.411 9.833 -48.006 1.00 91.81 208 PHE A C 1
ATOM 1752 O O . PHE A 1 208 ? 27.584 10.244 -49.152 1.00 91.81 208 PHE A O 1
ATOM 1759 N N . ILE A 1 209 ? 27.936 8.677 -47.581 1.00 92.06 209 ILE A N 1
ATOM 1760 C CA . ILE A 1 209 ? 28.762 7.803 -48.433 1.00 92.06 209 ILE A CA 1
ATOM 1761 C C . ILE A 1 209 ? 27.970 7.308 -49.652 1.00 92.06 209 ILE A C 1
ATOM 1763 O O . ILE A 1 209 ? 28.491 7.339 -50.764 1.00 92.06 209 ILE A O 1
ATOM 1767 N N . ILE A 1 210 ? 26.708 6.901 -49.473 1.00 94.00 210 ILE A N 1
ATOM 1768 C CA . ILE A 1 210 ? 25.851 6.467 -50.590 1.00 94.00 210 ILE A CA 1
ATOM 1769 C C . ILE A 1 210 ? 25.654 7.605 -51.602 1.00 94.00 210 ILE A C 1
ATOM 1771 O O . ILE A 1 210 ? 25.817 7.386 -52.801 1.00 94.00 210 ILE A O 1
ATOM 1775 N N . MET A 1 211 ? 25.365 8.824 -51.136 1.00 94.12 211 MET A N 1
ATOM 1776 C CA . MET A 1 211 ? 25.236 10.001 -52.009 1.00 94.12 211 MET A CA 1
ATOM 1777 C C . MET A 1 211 ? 26.525 10.285 -52.791 1.00 94.12 211 MET A C 1
ATOM 1779 O O . MET A 1 211 ? 26.468 10.538 -53.993 1.00 94.12 211 MET A O 1
ATOM 1783 N N . ALA A 1 212 ? 27.691 10.189 -52.145 1.00 93.75 212 ALA A N 1
ATOM 1784 C CA . ALA A 1 212 ? 28.979 10.382 -52.810 1.00 93.75 212 ALA A CA 1
ATOM 1785 C C . ALA A 1 212 ? 29.240 9.330 -53.906 1.00 93.75 212 ALA A C 1
ATOM 1787 O O . ALA A 1 212 ? 29.709 9.678 -54.989 1.00 93.75 212 ALA A O 1
ATOM 1788 N N . ILE A 1 213 ? 28.887 8.061 -53.662 1.00 94.69 213 ILE A N 1
ATOM 1789 C CA . ILE A 1 213 ? 29.002 6.983 -54.659 1.00 94.69 213 ILE A CA 1
ATOM 1790 C C . ILE A 1 213 ? 28.094 7.255 -55.864 1.00 94.69 213 ILE A C 1
ATOM 1792 O O . ILE A 1 213 ? 28.529 7.098 -57.002 1.00 94.69 213 ILE A O 1
ATOM 1796 N N . ILE A 1 214 ? 26.858 7.710 -55.638 1.00 95.06 214 ILE A N 1
ATOM 1797 C CA . ILE A 1 214 ? 25.931 8.059 -56.725 1.00 95.06 214 ILE A CA 1
ATOM 1798 C C . ILE A 1 214 ? 26.506 9.193 -57.579 1.00 95.06 214 ILE A C 1
ATOM 1800 O O . ILE A 1 214 ? 26.509 9.087 -58.803 1.00 95.06 214 ILE A O 1
ATOM 1804 N N . ILE A 1 215 ? 27.049 10.245 -56.957 1.00 94.12 215 ILE A N 1
ATOM 1805 C CA . ILE A 1 215 ? 27.688 11.358 -57.678 1.00 94.12 215 ILE A CA 1
ATOM 1806 C C . ILE A 1 215 ? 28.879 10.858 -58.506 1.00 94.12 215 ILE A C 1
ATOM 1808 O O . ILE A 1 215 ? 29.037 11.261 -59.659 1.00 94.12 215 ILE A O 1
ATOM 1812 N N . MET A 1 216 ? 29.694 9.956 -57.950 1.00 92.31 216 MET A N 1
ATOM 1813 C CA . MET A 1 216 ? 30.826 9.355 -58.659 1.00 92.31 216 MET A CA 1
ATOM 1814 C C . MET A 1 216 ? 30.365 8.557 -59.889 1.00 92.31 216 MET A C 1
ATOM 1816 O O . MET A 1 216 ? 30.923 8.734 -60.968 1.00 92.31 216 MET A O 1
ATOM 1820 N N . ILE A 1 217 ? 29.312 7.742 -59.758 1.00 92.81 217 ILE A N 1
ATOM 1821 C CA . ILE A 1 217 ? 28.729 6.977 -60.873 1.00 92.81 217 ILE A CA 1
ATOM 1822 C C . ILE A 1 217 ? 28.182 7.913 -61.952 1.00 92.81 217 ILE A C 1
ATOM 1824 O O . ILE A 1 217 ? 28.497 7.730 -63.125 1.00 92.81 217 ILE A O 1
ATOM 1828 N N . VAL A 1 218 ? 27.407 8.933 -61.567 1.00 91.19 218 VAL A N 1
ATOM 1829 C CA . VAL A 1 218 ? 26.880 9.927 -62.514 1.00 91.19 218 VAL A CA 1
ATOM 1830 C C . VAL A 1 218 ? 28.033 10.572 -63.272 1.00 91.19 218 VAL A C 1
ATOM 1832 O O . VAL A 1 218 ? 28.009 10.574 -64.493 1.00 91.19 218 VAL A O 1
ATOM 1835 N N . SER A 1 219 ? 29.086 10.998 -62.570 1.00 89.50 219 SER A N 1
ATOM 1836 C CA . SER A 1 219 ? 30.255 11.663 -63.163 1.00 89.50 219 SER A CA 1
ATOM 1837 C C . SER A 1 219 ? 31.016 10.790 -64.167 1.00 89.50 219 SER A C 1
ATOM 1839 O O . SER A 1 219 ? 31.586 11.321 -65.115 1.00 89.50 219 SER A O 1
ATOM 1841 N N . ILE A 1 220 ? 31.022 9.465 -63.982 1.00 89.19 220 ILE A N 1
ATOM 1842 C CA . ILE A 1 220 ? 31.617 8.508 -64.929 1.00 89.19 220 ILE A CA 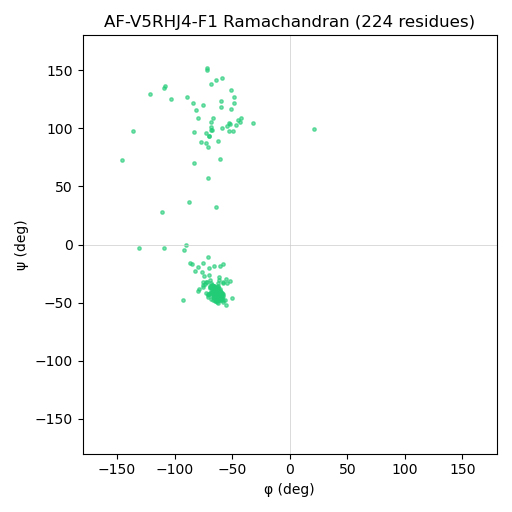1
ATOM 1843 C C . ILE A 1 220 ? 30.724 8.311 -66.163 1.00 89.19 220 ILE A C 1
ATOM 1845 O O . ILE A 1 220 ? 31.236 8.126 -67.265 1.00 89.19 220 ILE A O 1
ATOM 1849 N N . ILE A 1 221 ? 29.399 8.347 -65.996 1.00 88.50 221 ILE A N 1
ATOM 1850 C CA . ILE A 1 221 ? 28.433 8.104 -67.076 1.00 88.50 221 ILE A CA 1
ATOM 1851 C C . ILE A 1 221 ? 28.257 9.338 -67.972 1.00 88.50 221 ILE A C 1
ATOM 1853 O O . ILE A 1 221 ? 28.154 9.186 -69.187 1.00 88.50 221 ILE A O 1
ATOM 1857 N N . THR A 1 222 ? 28.255 10.556 -67.416 1.00 83.12 222 THR A N 1
ATOM 1858 C CA . THR A 1 222 ? 28.052 11.801 -68.182 1.00 83.12 222 THR A CA 1
ATOM 1859 C C . THR A 1 222 ? 28.944 11.944 -69.426 1.00 83.12 222 THR A C 1
ATOM 1861 O O . THR A 1 222 ? 28.402 12.286 -70.474 1.00 83.12 222 THR A O 1
ATOM 1864 N N . PRO A 1 223 ? 30.267 11.674 -69.384 1.00 84.31 223 PRO A N 1
ATOM 1865 C CA . PRO A 1 223 ? 31.131 11.831 -70.558 1.00 84.31 223 PRO A CA 1
ATOM 1866 C C . PRO A 1 223 ? 30.905 10.784 -71.659 1.00 84.31 223 PRO A C 1
ATOM 1868 O O . PRO A 1 223 ? 31.443 10.948 -72.743 1.00 84.31 223 PRO A O 1
ATOM 1871 N N . TYR A 1 224 ? 30.145 9.711 -71.410 1.00 80.56 224 TYR A N 1
ATOM 1872 C CA . TYR A 1 224 ? 29.798 8.723 -72.443 1.00 80.56 224 TYR A CA 1
ATOM 1873 C C . TYR A 1 224 ? 28.548 9.099 -73.250 1.00 80.56 224 TYR A C 1
ATOM 1875 O O . TYR A 1 224 ? 28.302 8.508 -74.299 1.00 80.56 224 TYR A O 1
ATOM 1883 N N . PHE A 1 225 ? 27.743 10.040 -72.751 1.00 73.81 225 PHE A N 1
ATOM 1884 C CA . PHE A 1 225 ? 26.484 10.469 -73.371 1.00 73.81 225 PHE A CA 1
ATOM 1885 C C . PHE A 1 225 ? 26.543 11.882 -73.973 1.00 73.81 225 PHE A C 1
ATOM 1887 O O . PHE A 1 225 ? 25.552 12.318 -74.561 1.00 73.81 225 PHE A O 1
ATOM 1894 N N . LEU A 1 226 ? 27.672 12.581 -73.820 1.00 59.34 226 LEU A N 1
ATOM 1895 C CA . LEU A 1 226 ? 27.968 13.879 -74.433 1.00 59.34 226 LEU A CA 1
ATOM 1896 C C . LEU A 1 226 ? 28.971 13.695 -75.577 1.00 59.34 226 LEU A C 1
ATOM 1898 O O . LEU A 1 226 ? 28.789 14.360 -76.618 1.00 59.34 226 LEU A O 1
#

Solvent-accessible surface area (backbone atoms only — not comparable to full-atom values): 13527 Å² total; per-residue (Å²): 134,84,83,74,49,73,68,58,57,50,48,54,51,51,55,50,51,51,51,52,51,53,49,51,51,50,53,50,50,52,52,50,53,52,50,57,49,46,56,58,47,27,75,77,40,53,73,70,36,46,57,53,48,53,53,49,49,64,76,56,53,70,74,65,63,99,71,72,66,62,73,89,68,54,90,62,56,69,71,57,55,50,51,50,53,49,51,54,50,55,58,67,66,55,71,79,75,82,68,82,84,72,91,71,81,93,62,96,67,78,78,80,74,80,67,87,47,70,70,57,44,54,49,51,53,51,48,54,52,50,49,55,53,48,52,53,51,50,53,53,49,52,53,54,58,62,73,59,74,67,94,72,78,78,75,50,67,69,57,55,50,52,53,57,73,68,50,83,71,53,72,67,59,53,50,50,53,51,49,55,50,51,51,53,51,49,52,50,52,52,50,52,48,54,53,50,51,53,54,53,54,49,52,56,52,52,53,52,52,53,54,52,52,50,53,52,52,50,66,64,50,53,75,78,79,109

Mean predicted aligned error: 22.39 Å

Sequence (226 aa):
MDMISRMERNKQIHDQVNKEIAYNIQIHNEKSIISATFEKLKQIDVNYFKEKLDIFDKKHQIEKPYLDKDRSTSLISEDLKYEIRKDMHDLKQIKSKETPANNMPNSDIEEQIELRNEKFIRYFNSLKKNEEIFTINIDKLKQKQQLNKRVEQEISMATVQKVRSQDTRSTMQMLSEVSDKTEKAQALLMKDWKMYEKKYRFKGVLIFIIMAIIIMIVSIITPYFL

Radius of gyration: 37.68 Å; Cα contacts (8 Å, |Δi|>4): 19; chains: 1; bounding box: 70×69×116 Å

Foldseek 3Di:
DDDDDPVNVVVVVVVVVVVVVVVVVVVVVVLVVVLVVLVVVCVVPVPVSVVVNVVSCVVCVPPPPPPPDDPVPPPDDPVVVVVVVVVVVVVVVPPPPCDPDDDDDDDPPPPPPPDPDPVVVVVVVVVVVVVVVVVVVVVVVVVVVVVPPPPDPPCPVVNVVVVVVVDPDDPVVVVVVVVVVVVVVVVVVVVVVVVVVVVVVVVVVVVVVVVVVVVVVCVVVVVVVD

Secondary structure (DSSP, 8-state):
-----HHHHHHHHHHHHHHHHHHHHHHHHHHHHHHHHHHHHHTT-HHHHHHHHHHHHHHT-----TTS--GGG-SS-HHHHHHHHHHHHHHHHS----------------------SHHHHHHHHHHHHHHHHHHHHHHHHHHHHHHT--S-----HHHHHHHHHH--S-HHHHHHHHHHHHHHHHHHHHHHHHHHHHHHHHHHHHHHHHHHHHHHHHHHHHHHH-